Protein AF-A0A6V6Z581-F1 (afdb_monomer)

Mean predicted aligned error: 4.88 Å

Radius of gyration: 18.1 Å; Cα contacts (8 Å, |Δi|>4): 416; chains: 1; bounding box: 48×36×49 Å

Secondary structure (DSSP, 8-state):
--HHHHHHHHHHHHHHHHHHHHHHHHHHTTSTT-SSPPSP--TTT---SSEEEEESS-GGGGTT-TT-EEE-TTT--EEEGGG-EEEEEHHHIIIIIHHHHHHHHHHHHH-SSGGG--HHHHHHHHHHHHHHHHHHHHHHHTSB---STTS---TTTTTSBHHHHTTGGGT-THHHHHHHHHHHHHHH----GGGGGGEEEEE-SS---EEEEETTTEEEEE-TTSSEEEEEESS---S-HHHHHHHHHHHHHHHH--

Structure (mmCIF, N/CA/C/O backbone):
data_AF-A0A6V6Z581-F1
#
_entry.id   AF-A0A6V6Z581-F1
#
loop_
_atom_site.group_PDB
_atom_site.id
_atom_site.type_symbol
_atom_site.label_atom_id
_atom_site.label_alt_id
_atom_site.label_comp_id
_atom_site.label_asym_id
_atom_site.label_entity_id
_atom_site.label_seq_id
_atom_site.pdbx_PDB_ins_code
_atom_site.Cartn_x
_atom_site.Cartn_y
_atom_site.Cartn_z
_atom_site.occupancy
_atom_site.B_iso_or_equiv
_atom_site.auth_seq_id
_atom_site.auth_comp_id
_atom_site.auth_asym_id
_atom_site.auth_atom_id
_atom_site.pdbx_PDB_model_num
ATOM 1 N N . MET A 1 1 ? 4.821 14.402 22.212 1.00 52.34 1 MET A N 1
ATOM 2 C CA . MET A 1 1 ? 4.525 13.797 20.891 1.00 52.34 1 MET A CA 1
ATOM 3 C C . MET A 1 1 ? 4.642 12.296 21.074 1.00 52.34 1 MET A C 1
ATOM 5 O O . MET A 1 1 ? 5.690 11.878 21.548 1.00 52.34 1 MET A O 1
ATOM 9 N N . ASN A 1 2 ? 3.579 11.529 20.813 1.00 75.94 2 ASN A N 1
ATOM 10 C CA . ASN A 1 2 ? 3.582 10.074 21.008 1.00 75.94 2 ASN A CA 1
ATOM 11 C C . ASN A 1 2 ? 4.713 9.431 20.168 1.00 75.94 2 ASN A C 1
ATOM 13 O O . ASN A 1 2 ? 5.018 9.918 19.075 1.00 75.94 2 ASN A O 1
ATOM 17 N N . GLU A 1 3 ? 5.371 8.387 20.678 1.00 84.06 3 GLU A N 1
ATOM 18 C CA . GLU A 1 3 ? 6.551 7.772 20.050 1.00 84.06 3 GLU A CA 1
ATOM 19 C C . GLU A 1 3 ? 6.239 7.295 18.624 1.00 84.06 3 GLU A C 1
ATOM 21 O O . GLU A 1 3 ? 6.998 7.572 17.690 1.00 84.06 3 GLU A O 1
ATOM 26 N N . ILE A 1 4 ? 5.069 6.681 18.428 1.00 93.06 4 ILE A N 1
ATOM 27 C CA . ILE A 1 4 ? 4.572 6.232 17.121 1.00 93.06 4 ILE A CA 1
ATOM 28 C C . ILE A 1 4 ? 4.427 7.380 16.112 1.00 93.06 4 ILE A C 1
ATOM 30 O O . ILE A 1 4 ? 4.741 7.257 14.925 1.00 93.06 4 ILE A O 1
ATOM 34 N N . ASP A 1 5 ? 4.028 8.548 16.598 1.00 92.94 5 ASP A N 1
ATOM 35 C CA . ASP A 1 5 ? 3.735 9.725 15.792 1.00 92.94 5 ASP A CA 1
ATOM 36 C C . ASP A 1 5 ? 5.018 10.297 15.158 1.00 92.94 5 ASP A C 1
ATOM 38 O O . ASP A 1 5 ? 5.022 10.814 14.030 1.00 92.94 5 ASP A O 1
ATOM 42 N N . SER A 1 6 ? 6.150 10.114 15.853 1.00 95.50 6 SER A N 1
ATOM 43 C CA . SER A 1 6 ? 7.488 10.391 15.326 1.00 95.50 6 SER A CA 1
ATOM 44 C C . SER A 1 6 ? 7.852 9.464 14.157 1.00 95.50 6 SER A C 1
ATOM 46 O O . SER A 1 6 ? 8.404 9.928 13.156 1.00 95.50 6 SER A O 1
ATOM 48 N N . LYS A 1 7 ? 7.473 8.179 14.216 1.00 97.38 7 LYS A N 1
ATOM 49 C CA . LYS A 1 7 ? 7.748 7.188 13.161 1.00 97.38 7 LYS A CA 1
ATOM 50 C C . LYS A 1 7 ? 6.971 7.520 11.893 1.00 97.38 7 LYS A C 1
ATOM 52 O O . LYS A 1 7 ? 7.559 7.619 10.814 1.00 97.38 7 LYS A O 1
ATOM 57 N N . PHE A 1 8 ? 5.681 7.836 12.026 1.00 97.06 8 PHE A N 1
ATOM 58 C CA . PHE A 1 8 ? 4.889 8.341 10.903 1.00 97.06 8 PHE A CA 1
ATOM 59 C C . PHE A 1 8 ? 5.445 9.661 10.357 1.00 97.06 8 PHE A C 1
ATOM 61 O O . PHE A 1 8 ? 5.492 9.853 9.142 1.00 97.06 8 PHE A O 1
ATOM 68 N N . LYS A 1 9 ? 5.919 10.576 11.218 1.00 97.44 9 LYS A N 1
ATOM 69 C CA . LYS A 1 9 ? 6.570 11.821 10.772 1.00 97.44 9 LYS A CA 1
ATOM 70 C C . LYS A 1 9 ? 7.785 11.543 9.885 1.00 97.44 9 LYS A C 1
ATOM 72 O O . LYS A 1 9 ? 7.911 12.215 8.863 1.00 97.44 9 LYS A O 1
ATOM 77 N N . HIS A 1 10 ? 8.628 10.567 10.220 1.00 97.00 10 HIS A N 1
ATOM 78 C CA . HIS A 1 10 ? 9.772 10.207 9.378 1.00 97.00 10 HIS A CA 1
ATOM 79 C C . HIS A 1 10 ? 9.347 9.743 7.981 1.00 97.00 10 HIS A C 1
ATOM 81 O O . HIS A 1 10 ? 9.871 10.263 6.995 1.00 97.00 10 HIS A O 1
ATOM 87 N N . LEU A 1 11 ? 8.357 8.847 7.875 1.00 97.38 11 LEU A N 1
ATOM 88 C CA . LEU A 1 11 ? 7.831 8.415 6.571 1.00 97.38 11 LEU A CA 1
ATOM 89 C C . LEU A 1 11 ? 7.288 9.597 5.762 1.00 97.38 11 LEU A C 1
ATOM 91 O O . LEU A 1 11 ? 7.605 9.737 4.581 1.00 97.38 11 LEU A O 1
ATOM 95 N N . ARG A 1 12 ? 6.526 10.489 6.410 1.00 97.75 12 ARG A N 1
ATOM 96 C CA . ARG A 1 12 ? 5.996 11.706 5.776 1.00 97.75 12 ARG A CA 1
ATOM 97 C C . ARG A 1 12 ? 7.105 12.578 5.203 1.00 97.75 12 ARG A C 1
ATOM 99 O O . ARG A 1 12 ? 6.995 13.020 4.065 1.00 97.75 12 ARG A O 1
ATOM 106 N N . VAL A 1 13 ? 8.141 12.857 5.992 1.00 98.06 13 VAL A N 1
ATOM 107 C CA . VAL A 1 13 ? 9.256 13.716 5.570 1.00 98.06 13 VAL A CA 1
ATOM 108 C C . VAL A 1 13 ? 10.003 13.082 4.401 1.00 98.06 13 VAL A C 1
ATOM 110 O O . VAL A 1 13 ? 10.211 13.751 3.390 1.00 98.06 13 VAL A O 1
ATOM 113 N N . ASN A 1 14 ? 10.337 11.795 4.494 1.00 98.12 14 ASN A N 1
ATOM 114 C CA . ASN A 1 14 ? 11.096 11.122 3.445 1.00 98.12 14 ASN A CA 1
ATOM 115 C C . ASN A 1 14 ? 10.314 11.042 2.127 1.00 98.12 14 ASN A C 1
ATOM 117 O O . ASN A 1 14 ? 10.858 11.384 1.083 1.00 98.12 14 ASN A O 1
ATOM 121 N N . LEU A 1 15 ? 9.031 10.668 2.163 1.00 98.00 15 LEU A N 1
ATOM 122 C CA . LEU A 1 15 ? 8.210 10.567 0.950 1.00 98.00 15 LEU A CA 1
ATOM 123 C C . LEU A 1 15 ? 7.852 11.930 0.344 1.00 98.00 15 LEU A C 1
ATOM 125 O O . LEU A 1 15 ? 7.632 12.016 -0.861 1.00 98.00 15 LEU A O 1
ATOM 129 N N . ARG A 1 16 ? 7.816 13.009 1.136 1.00 97.62 16 ARG A N 1
ATOM 130 C CA . ARG A 1 16 ? 7.724 14.372 0.582 1.00 97.62 16 ARG A CA 1
ATOM 131 C C . ARG A 1 16 ? 9.010 14.777 -0.125 1.00 97.62 16 ARG A C 1
ATOM 133 O O . ARG A 1 16 ? 8.934 15.419 -1.162 1.00 97.62 16 ARG A O 1
ATOM 140 N N . ARG A 1 17 ? 10.161 14.420 0.451 1.00 97.94 17 ARG A N 1
ATOM 141 C CA . ARG A 1 17 ? 11.475 14.815 -0.060 1.00 97.94 17 ARG A CA 1
ATOM 142 C C . ARG A 1 17 ? 11.896 14.029 -1.299 1.00 97.94 17 ARG A C 1
ATOM 144 O O . ARG A 1 17 ? 12.446 14.630 -2.201 1.00 97.94 17 ARG A O 1
ATOM 151 N N . PHE A 1 18 ? 11.661 12.720 -1.309 1.00 98.31 18 PHE A N 1
ATOM 152 C CA . PHE A 1 18 ? 12.212 11.797 -2.310 1.00 98.31 18 PHE A CA 1
ATOM 153 C C . PHE A 1 18 ? 11.140 11.029 -3.089 1.00 98.31 18 PHE A C 1
ATOM 155 O O . PHE A 1 18 ? 11.436 10.075 -3.805 1.00 98.31 18 PHE A O 1
ATOM 162 N N . GLY A 1 19 ? 9.860 11.340 -2.874 1.00 97.38 19 GLY A N 1
ATOM 163 C CA . GLY A 1 19 ? 8.779 10.508 -3.391 1.00 97.38 19 GLY A CA 1
ATOM 164 C C . GLY A 1 19 ? 8.724 10.460 -4.916 1.00 97.38 19 GLY A C 1
ATOM 165 O O . GLY A 1 19 ? 8.291 9.443 -5.450 1.00 97.38 19 GLY A O 1
ATOM 166 N N . VAL A 1 20 ? 9.111 11.542 -5.605 1.00 97.38 20 VAL A N 1
ATOM 167 C CA . VAL A 1 20 ? 9.091 11.598 -7.077 1.00 97.38 20 VAL A CA 1
ATOM 168 C C . VAL A 1 20 ? 10.139 10.643 -7.628 1.00 97.38 20 VAL A C 1
ATOM 170 O O . VAL A 1 20 ? 9.793 9.736 -8.374 1.00 97.38 20 VAL A O 1
ATOM 173 N N . GLU A 1 21 ? 11.374 10.766 -7.154 1.00 97.69 21 GLU A N 1
ATOM 174 C CA . GLU A 1 21 ? 12.512 9.949 -7.565 1.00 97.69 21 GLU A CA 1
ATOM 175 C C . GLU A 1 21 ? 12.283 8.469 -7.241 1.00 97.69 21 GLU A C 1
ATOM 177 O O . GLU A 1 21 ? 12.550 7.595 -8.064 1.00 97.69 21 GLU A O 1
ATOM 182 N N . ILE A 1 22 ? 11.721 8.173 -6.062 1.00 97.94 22 ILE A N 1
ATOM 183 C CA . ILE A 1 22 ? 11.332 6.805 -5.698 1.00 97.94 22 ILE A CA 1
ATOM 184 C C . ILE A 1 22 ? 10.263 6.272 -6.659 1.00 97.94 22 ILE A C 1
ATOM 186 O O . ILE A 1 22 ? 10.332 5.114 -7.061 1.00 97.94 22 ILE A O 1
ATOM 190 N N . ALA A 1 23 ? 9.254 7.075 -7.002 1.00 96.81 23 ALA A N 1
ATOM 191 C CA . ALA A 1 23 ? 8.179 6.626 -7.879 1.00 96.81 23 ALA A CA 1
ATOM 192 C C . ALA A 1 23 ? 8.668 6.384 -9.310 1.00 96.81 23 ALA A C 1
ATOM 194 O O . ALA A 1 23 ? 8.255 5.404 -9.925 1.00 96.81 23 ALA A O 1
ATOM 195 N N . GLU A 1 24 ? 9.546 7.246 -9.824 1.00 95.12 24 GLU A N 1
ATOM 196 C CA . GLU A 1 24 ? 10.175 7.081 -11.136 1.00 95.12 24 GLU A CA 1
ATOM 197 C C . GLU A 1 24 ? 11.017 5.813 -11.185 1.00 95.12 24 GLU A C 1
ATOM 199 O O . GLU A 1 24 ? 10.844 5.006 -12.097 1.00 95.12 24 GLU A O 1
ATOM 204 N N . ASP A 1 25 ? 11.860 5.586 -10.176 1.00 95.19 25 ASP A N 1
ATOM 205 C CA . ASP A 1 25 ? 12.632 4.352 -10.081 1.00 95.19 25 ASP A CA 1
ATOM 206 C C . ASP A 1 25 ? 11.711 3.128 -10.049 1.00 95.19 25 ASP A C 1
ATOM 208 O O . ASP A 1 25 ? 11.825 2.249 -10.896 1.00 95.19 25 ASP A O 1
ATOM 212 N N . VAL A 1 26 ? 10.742 3.090 -9.132 1.00 94.94 26 VAL A N 1
ATOM 213 C CA . VAL A 1 26 ? 9.833 1.946 -8.975 1.00 94.94 26 VAL A CA 1
ATOM 214 C C . VAL A 1 26 ? 9.047 1.653 -10.254 1.00 94.94 26 VAL A C 1
ATOM 216 O O . VAL A 1 26 ? 8.856 0.484 -10.582 1.00 94.94 26 VAL A O 1
ATOM 219 N N . PHE A 1 27 ? 8.584 2.683 -10.962 1.00 92.62 27 PHE A N 1
ATOM 220 C CA . PHE A 1 27 ? 7.776 2.533 -12.172 1.00 92.62 27 PHE A CA 1
ATOM 221 C C . PHE A 1 27 ? 8.607 2.116 -13.390 1.00 92.62 27 PHE A C 1
ATOM 223 O O . PHE A 1 27 ? 8.201 1.233 -14.144 1.00 92.62 27 PHE A O 1
ATOM 230 N N . TYR A 1 28 ? 9.786 2.716 -13.584 1.00 90.75 28 TYR A N 1
ATOM 231 C CA . TYR A 1 28 ? 10.602 2.457 -14.770 1.00 90.75 28 TYR A CA 1
ATOM 232 C C . TYR A 1 28 ? 11.590 1.300 -14.605 1.00 90.75 28 TYR A C 1
ATOM 234 O O . TYR A 1 28 ? 12.042 0.763 -15.612 1.00 90.75 28 TYR A O 1
ATOM 242 N N . ARG A 1 29 ? 11.917 0.856 -13.386 1.00 89.38 29 ARG A N 1
ATOM 243 C CA . ARG A 1 29 ? 12.982 -0.138 -13.127 1.00 89.38 29 ARG A CA 1
ATOM 244 C C . ARG A 1 29 ? 12.879 -1.425 -13.944 1.00 89.38 29 ARG A C 1
ATOM 246 O O . ARG A 1 29 ? 13.912 -1.943 -14.355 1.00 89.38 29 ARG A O 1
ATOM 253 N N . PHE A 1 30 ? 11.667 -1.924 -14.178 1.00 85.00 30 PHE A N 1
ATOM 254 C CA . PHE A 1 30 ? 11.417 -3.112 -15.009 1.00 85.00 30 PHE A CA 1
ATOM 255 C C . PHE A 1 30 ? 10.589 -2.791 -16.257 1.00 85.00 30 PHE A C 1
ATOM 257 O O . PHE A 1 30 ? 9.970 -3.672 -16.843 1.00 85.00 30 PHE A O 1
ATOM 264 N N . HIS A 1 31 ? 10.540 -1.520 -16.655 1.00 83.50 31 HIS A N 1
ATOM 265 C CA . HIS A 1 31 ? 9.939 -1.124 -17.920 1.00 83.50 31 HIS A CA 1
ATOM 266 C C . HIS A 1 31 ? 10.840 -1.574 -19.085 1.00 83.50 31 HIS A C 1
ATOM 268 O O . HIS A 1 31 ? 12.059 -1.462 -18.954 1.00 83.50 31 HIS A O 1
ATOM 274 N N . PRO A 1 32 ? 10.295 -1.990 -20.247 1.00 80.25 32 PRO A N 1
ATOM 275 C CA . PRO A 1 32 ? 11.103 -2.434 -21.392 1.00 80.25 32 PRO A CA 1
ATOM 276 C C . PRO A 1 32 ? 12.141 -1.421 -21.897 1.00 80.25 32 PRO A C 1
ATOM 278 O O . PRO A 1 32 ? 13.146 -1.804 -22.480 1.00 80.25 32 PRO A O 1
ATOM 281 N N . ILE A 1 33 ? 11.914 -0.124 -21.660 1.00 81.62 33 ILE A N 1
ATOM 282 C CA . ILE A 1 33 ? 12.873 0.944 -22.004 1.00 81.62 33 ILE A CA 1
ATOM 283 C C . ILE A 1 33 ? 14.140 0.917 -21.133 1.00 81.62 33 ILE A C 1
ATOM 285 O O . ILE A 1 33 ? 15.161 1.504 -21.488 1.00 81.62 33 ILE A O 1
ATOM 289 N N . THR A 1 34 ? 14.085 0.262 -19.974 1.00 83.38 34 THR A N 1
ATOM 290 C CA . THR A 1 34 ? 15.187 0.214 -19.018 1.00 83.38 34 THR A CA 1
ATOM 291 C C . THR A 1 34 ? 16.134 -0.913 -19.391 1.00 83.38 34 THR A C 1
ATOM 293 O O . THR A 1 34 ? 15.926 -2.070 -19.043 1.00 83.38 34 THR A O 1
ATOM 296 N N . ILE A 1 35 ? 17.215 -0.547 -20.081 1.00 78.44 35 ILE A N 1
ATOM 297 C CA . ILE A 1 35 ? 18.244 -1.480 -20.567 1.00 78.44 35 ILE A CA 1
ATOM 298 C C . ILE A 1 35 ? 18.990 -2.149 -19.400 1.00 78.44 35 ILE A C 1
ATOM 300 O O . ILE A 1 35 ? 19.320 -3.331 -19.455 1.00 78.44 35 ILE A O 1
ATOM 304 N N . LYS A 1 36 ? 19.260 -1.397 -18.325 1.00 82.19 36 LYS A N 1
ATOM 305 C CA . LYS A 1 36 ? 19.902 -1.905 -17.108 1.00 82.19 36 LYS A CA 1
ATOM 306 C C . LYS A 1 36 ? 19.323 -1.214 -15.880 1.00 82.19 36 LYS A C 1
ATOM 308 O O . LYS A 1 36 ? 19.367 0.011 -15.773 1.00 82.19 36 LYS A O 1
ATOM 313 N N . ALA A 1 37 ? 18.809 -2.003 -14.942 1.00 80.25 37 ALA A N 1
ATOM 314 C CA . ALA A 1 37 ? 18.341 -1.479 -13.667 1.00 80.25 37 ALA A CA 1
ATOM 315 C C . ALA A 1 37 ? 19.515 -0.896 -12.859 1.00 80.25 37 ALA A C 1
ATOM 317 O O . ALA A 1 37 ? 20.593 -1.492 -12.791 1.00 80.25 37 ALA A O 1
ATOM 318 N N . LYS A 1 38 ? 19.291 0.270 -12.243 1.00 87.25 38 LYS A N 1
ATOM 319 C CA . LYS A 1 38 ? 20.217 0.878 -11.273 1.00 87.25 38 LYS A CA 1
ATOM 320 C C . LYS A 1 38 ? 20.288 0.035 -9.995 1.00 87.25 38 LYS A C 1
ATOM 322 O O . LYS A 1 38 ? 19.483 -0.880 -9.805 1.00 87.25 38 LYS A O 1
ATOM 327 N N . ASP A 1 39 ? 21.195 0.392 -9.092 1.00 91.44 39 ASP A N 1
ATOM 328 C CA . ASP A 1 39 ? 21.248 -0.201 -7.754 1.00 91.44 39 ASP A CA 1
ATOM 329 C C . ASP A 1 39 ? 19.892 -0.124 -7.044 1.00 91.44 39 ASP A C 1
ATOM 331 O O . ASP A 1 39 ? 19.071 0.764 -7.294 1.00 91.44 39 ASP A O 1
ATOM 335 N N 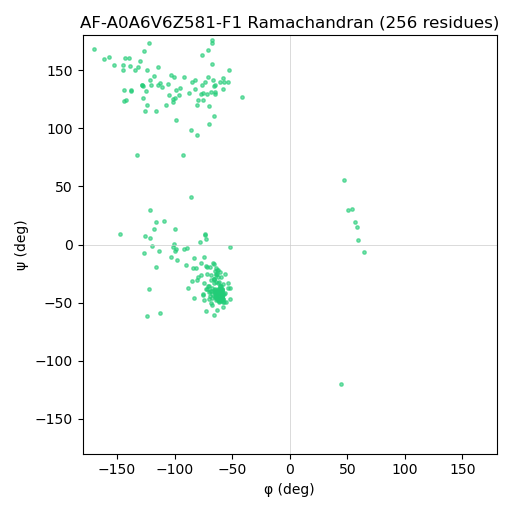. GLU A 1 40 ? 19.637 -1.103 -6.181 1.00 94.44 40 GLU A N 1
ATOM 336 C CA . GLU A 1 40 ? 18.389 -1.195 -5.434 1.00 94.44 40 GLU A CA 1
ATOM 337 C C . GLU A 1 40 ? 18.256 -0.028 -4.445 1.00 94.44 40 GLU A C 1
ATOM 339 O O . GLU A 1 40 ? 19.203 0.305 -3.729 1.00 94.44 40 GLU A O 1
ATOM 344 N N . ILE A 1 41 ? 17.065 0.568 -4.372 1.00 97.38 41 ILE A N 1
ATOM 345 C CA . ILE A 1 41 ? 16.781 1.688 -3.468 1.00 97.38 41 ILE A CA 1
ATOM 346 C C . ILE A 1 41 ? 15.761 1.301 -2.398 1.00 97.38 41 ILE A C 1
ATOM 348 O O . ILE A 1 41 ? 14.873 0.472 -2.597 1.00 97.38 41 ILE A O 1
ATOM 352 N N . CYS A 1 42 ? 15.842 1.967 -1.253 1.00 98.44 42 CYS A N 1
ATOM 353 C CA . CYS A 1 42 ? 14.789 1.956 -0.255 1.00 98.44 42 CYS A CA 1
ATOM 354 C C . CYS A 1 42 ? 13.580 2.736 -0.772 1.00 98.44 42 CYS A C 1
ATOM 356 O O . CYS A 1 42 ? 13.647 3.958 -0.940 1.00 98.44 42 CYS A O 1
ATOM 358 N N . VAL A 1 43 ? 12.435 2.067 -0.893 1.00 98.38 43 VAL A N 1
ATOM 359 C CA . VAL A 1 43 ? 11.196 2.688 -1.396 1.00 98.38 43 VAL A CA 1
ATOM 360 C C . VAL A 1 43 ? 10.543 3.660 -0.409 1.00 98.38 43 VAL A C 1
ATOM 362 O O . VAL A 1 43 ? 9.465 4.177 -0.673 1.00 98.38 43 VAL A O 1
ATOM 365 N N . PHE A 1 44 ? 11.172 3.940 0.731 1.00 98.44 44 PHE A N 1
ATOM 366 C CA . PHE A 1 44 ? 10.686 4.926 1.698 1.00 98.44 44 PHE A CA 1
ATOM 367 C C . PHE A 1 44 ? 11.620 6.116 1.885 1.00 98.44 44 PHE A C 1
ATOM 369 O O . PHE A 1 44 ? 11.163 7.133 2.397 1.00 98.44 44 PHE A O 1
ATOM 376 N N . CYS A 1 45 ? 12.902 6.017 1.515 1.00 98.19 45 CYS A N 1
ATOM 377 C CA . CYS A 1 45 ? 13.868 7.096 1.750 1.00 98.19 45 CYS A CA 1
ATOM 378 C C . CYS A 1 45 ? 14.972 7.245 0.697 1.00 98.19 45 CYS A C 1
ATOM 380 O O . CYS A 1 45 ? 15.915 7.989 0.949 1.00 98.19 45 CYS A O 1
ATOM 382 N N . LEU A 1 46 ? 14.889 6.537 -0.437 1.00 97.88 46 LEU A N 1
ATOM 383 C CA . LEU A 1 46 ? 15.841 6.591 -1.558 1.00 97.88 46 LEU A CA 1
ATOM 384 C C . LEU A 1 46 ? 17.272 6.104 -1.245 1.00 97.88 46 LEU A C 1
ATOM 386 O O . LEU A 1 46 ? 18.084 5.958 -2.148 1.00 97.88 46 LEU A O 1
ATOM 390 N N . SER A 1 47 ? 17.590 5.793 0.015 1.00 97.81 47 SER A N 1
ATOM 391 C CA . SER A 1 47 ? 18.871 5.192 0.408 1.00 97.81 47 SER A CA 1
ATOM 392 C C . SER A 1 47 ? 19.165 3.924 -0.397 1.00 97.81 47 SER A C 1
ATOM 394 O O . SER A 1 47 ? 18.267 3.109 -0.581 1.00 97.81 47 SER A O 1
ATOM 396 N N . THR A 1 48 ? 20.420 3.739 -0.802 1.00 97.00 48 THR A N 1
ATOM 397 C CA . THR A 1 48 ? 20.960 2.521 -1.438 1.00 97.00 48 THR A CA 1
ATOM 398 C C . THR A 1 48 ? 21.736 1.640 -0.452 1.00 97.00 48 THR A C 1
ATOM 400 O O . THR A 1 48 ? 22.274 0.595 -0.811 1.00 97.00 48 THR A O 1
ATOM 403 N N . THR A 1 49 ? 21.828 2.042 0.819 1.00 96.50 49 THR A N 1
ATOM 404 C CA . THR A 1 49 ? 22.685 1.386 1.810 1.00 96.50 49 THR A CA 1
ATOM 405 C C . THR A 1 49 ? 21.914 0.356 2.630 1.00 96.50 49 THR A C 1
ATOM 407 O O . THR A 1 49 ? 20.815 0.619 3.123 1.00 96.50 49 THR A O 1
ATOM 410 N N . LYS A 1 50 ? 22.512 -0.834 2.811 1.00 95.62 50 LYS A N 1
ATOM 411 C CA . LYS A 1 50 ? 21.952 -1.952 3.600 1.00 95.62 50 LYS A CA 1
ATOM 412 C C . LYS A 1 50 ? 20.478 -2.219 3.261 1.00 95.62 50 LYS A C 1
ATOM 414 O O . LYS A 1 50 ? 19.608 -2.175 4.137 1.00 95.62 50 LYS A O 1
ATOM 419 N N . ILE A 1 51 ? 20.198 -2.445 1.977 1.00 97.75 51 ILE A N 1
ATOM 420 C CA . ILE A 1 51 ? 18.854 -2.783 1.512 1.00 97.75 51 ILE A CA 1
ATOM 421 C C . ILE A 1 51 ? 18.465 -4.172 2.013 1.00 97.75 51 ILE A C 1
ATOM 423 O O . ILE A 1 51 ? 19.207 -5.142 1.895 1.00 97.75 51 ILE A O 1
ATOM 427 N N . THR A 1 52 ? 17.274 -4.241 2.586 1.00 97.06 52 THR A N 1
ATOM 428 C CA . THR A 1 52 ? 16.630 -5.433 3.129 1.00 97.06 52 THR A CA 1
ATOM 429 C C . THR A 1 52 ? 15.287 -5.651 2.432 1.00 97.06 52 THR A C 1
ATOM 431 O O . THR A 1 52 ? 14.835 -4.817 1.642 1.00 97.06 52 THR A O 1
ATOM 434 N N . LYS A 1 53 ? 14.640 -6.781 2.723 1.00 96.06 53 LYS A N 1
ATOM 435 C CA . LYS A 1 53 ? 13.302 -7.111 2.226 1.00 96.06 53 LYS A CA 1
ATOM 436 C C . LYS A 1 53 ? 12.286 -6.861 3.329 1.00 96.06 53 LYS A C 1
ATOM 438 O O . LYS A 1 53 ? 12.391 -7.453 4.400 1.00 96.06 53 LYS A O 1
ATOM 443 N N . GLU A 1 54 ? 11.313 -6.013 3.041 1.00 97.12 54 GLU A N 1
ATOM 444 C CA . GLU A 1 54 ? 10.185 -5.743 3.925 1.00 97.12 54 GLU A CA 1
ATOM 445 C C . GLU A 1 54 ? 8.929 -6.413 3.385 1.00 97.12 54 GLU A C 1
ATOM 447 O O . GLU A 1 54 ? 8.681 -6.351 2.183 1.00 97.12 54 GLU A O 1
ATOM 452 N N . HIS A 1 55 ? 8.121 -7.027 4.246 1.00 95.88 55 HIS A N 1
ATOM 453 C CA . HIS A 1 55 ? 6.888 -7.667 3.788 1.00 95.88 55 HIS A CA 1
ATOM 454 C C . HIS A 1 55 ? 5.831 -6.618 3.436 1.00 95.88 55 HIS A C 1
ATOM 456 O O . HIS A 1 55 ? 5.666 -5.605 4.124 1.00 95.88 55 HIS A O 1
ATOM 462 N N . VAL A 1 56 ? 5.103 -6.876 2.349 1.00 95.06 56 VAL A N 1
ATOM 463 C CA . VAL A 1 56 ? 3.962 -6.058 1.933 1.00 95.06 56 VAL A CA 1
ATOM 464 C C . VAL A 1 56 ? 2.876 -6.128 2.998 1.00 95.06 56 VAL A C 1
ATOM 466 O O . VAL A 1 56 ? 2.502 -5.097 3.552 1.00 95.06 56 VAL A O 1
ATOM 469 N N . LEU A 1 57 ? 2.440 -7.348 3.321 1.00 94.06 57 LEU A N 1
ATOM 470 C CA . LEU A 1 57 ? 1.565 -7.629 4.450 1.00 94.06 57 LEU A CA 1
ATOM 471 C C . LEU A 1 57 ? 2.404 -8.195 5.610 1.00 94.06 57 LEU A C 1
ATOM 473 O O . LEU A 1 57 ? 3.113 -9.187 5.405 1.00 94.06 57 LEU A O 1
ATOM 477 N N . PRO A 1 58 ? 2.348 -7.609 6.818 1.00 92.69 58 PRO A N 1
ATOM 478 C CA . PRO A 1 58 ? 3.118 -8.099 7.954 1.00 92.69 58 PRO A CA 1
ATOM 479 C C . PRO A 1 58 ? 2.740 -9.536 8.317 1.00 92.69 58 PRO A C 1
ATOM 481 O O . PRO A 1 58 ? 1.564 -9.897 8.342 1.00 92.69 58 PRO A O 1
ATOM 484 N N . LYS A 1 59 ? 3.734 -10.360 8.668 1.00 91.31 59 LYS A N 1
ATOM 485 C CA . LYS A 1 59 ? 3.516 -11.794 8.939 1.00 91.31 59 LYS A CA 1
ATOM 486 C C . LYS A 1 59 ? 2.544 -12.077 10.080 1.00 91.31 59 LYS A C 1
ATOM 488 O O . LYS A 1 59 ? 1.927 -13.135 10.097 1.00 91.31 59 LYS A O 1
ATOM 493 N N . TRP A 1 60 ? 2.439 -11.170 11.049 1.00 91.25 60 TRP A N 1
ATOM 494 C CA . TRP A 1 60 ? 1.545 -11.348 12.191 1.00 91.25 60 TRP A CA 1
ATOM 495 C C . TRP A 1 60 ? 0.065 -11.289 11.791 1.00 91.25 60 TRP A C 1
ATOM 497 O O . TRP A 1 60 ? -0.740 -11.936 12.448 1.00 91.25 60 TRP A O 1
ATOM 507 N N . VAL A 1 61 ? -0.282 -10.598 10.695 1.00 90.25 61 VAL A N 1
ATOM 508 C CA . VAL A 1 61 ? -1.675 -10.449 10.233 1.00 90.25 61 VAL A CA 1
ATOM 509 C C . VAL A 1 61 ? -2.294 -11.804 9.867 1.00 90.25 61 VAL A C 1
ATOM 511 O O . VAL A 1 61 ? -3.495 -11.988 10.001 1.00 90.25 61 VAL A O 1
ATOM 514 N N . PHE A 1 62 ? -1.474 -12.769 9.451 1.00 88.25 62 PHE A N 1
ATOM 515 C CA . PHE A 1 62 ? -1.893 -14.118 9.066 1.00 88.25 62 PHE A CA 1
ATOM 516 C C . PHE A 1 62 ? -1.206 -15.203 9.917 1.00 88.25 62 PHE A C 1
ATOM 518 O O . PHE A 1 62 ? -0.915 -16.295 9.431 1.00 88.25 62 PHE A O 1
ATOM 525 N N . GLU A 1 63 ? -0.873 -14.884 11.175 1.00 87.06 63 GLU A N 1
ATOM 526 C CA . GLU A 1 63 ? -0.283 -15.823 12.153 1.00 87.06 63 GLU A CA 1
ATOM 527 C C . GLU A 1 63 ? 0.982 -16.543 11.666 1.00 87.06 63 GLU A C 1
ATOM 529 O O . GLU A 1 63 ? 1.292 -17.666 12.054 1.00 87.06 63 GLU A O 1
ATOM 534 N N . LYS A 1 64 ? 1.760 -15.877 10.806 1.00 85.00 64 LYS A N 1
ATOM 535 C CA . LYS A 1 64 ? 2.967 -16.424 10.171 1.00 85.00 64 LYS A CA 1
ATOM 536 C C . LYS A 1 64 ? 2.707 -17.692 9.342 1.00 85.00 64 LYS A C 1
ATOM 538 O O . LYS A 1 64 ? 3.674 -18.351 8.959 1.00 85.00 64 LYS A O 1
ATOM 543 N N . ASN A 1 65 ? 1.454 -18.005 9.006 1.00 84.69 65 ASN A N 1
ATOM 544 C CA . ASN A 1 65 ? 1.114 -19.135 8.151 1.00 84.69 65 ASN A CA 1
ATOM 545 C C . ASN A 1 65 ? 1.661 -18.903 6.733 1.00 84.69 65 ASN A C 1
ATOM 547 O O . ASN A 1 65 ? 1.206 -18.041 5.982 1.00 84.69 65 ASN A O 1
ATOM 551 N N . THR A 1 66 ? 2.673 -19.678 6.352 1.00 83.81 66 THR A N 1
ATOM 552 C CA . THR A 1 66 ? 3.379 -19.508 5.077 1.00 83.81 66 THR A CA 1
ATOM 553 C C . THR A 1 66 ? 2.594 -19.986 3.864 1.00 83.81 66 THR A C 1
ATOM 555 O O . THR A 1 66 ? 3.022 -19.707 2.747 1.00 83.81 66 THR A O 1
ATOM 558 N N . ASN A 1 67 ? 1.478 -20.688 4.066 1.00 84.38 67 ASN A N 1
ATOM 559 C CA . ASN A 1 67 ? 0.668 -21.268 2.994 1.00 84.38 67 ASN A CA 1
ATOM 560 C C . ASN A 1 67 ? -0.445 -20.328 2.526 1.00 84.38 67 ASN A C 1
ATOM 562 O O . ASN A 1 67 ? -1.155 -20.636 1.572 1.00 84.38 67 ASN A O 1
ATOM 566 N N . ILE A 1 68 ? -0.597 -19.176 3.177 1.00 86.38 68 ILE A N 1
ATOM 567 C CA . ILE A 1 68 ? -1.603 -18.194 2.803 1.00 86.38 68 ILE A CA 1
ATOM 568 C C . ILE A 1 68 ? -1.198 -17.525 1.489 1.00 86.38 68 ILE A C 1
ATOM 570 O O . ILE A 1 68 ? -0.078 -17.020 1.318 1.00 86.38 68 ILE A O 1
ATOM 574 N N . THR A 1 69 ? -2.144 -17.511 0.558 1.00 88.88 69 THR A N 1
ATOM 575 C CA . THR A 1 69 ? -1.966 -16.968 -0.784 1.00 88.88 69 THR A CA 1
ATOM 576 C C . THR A 1 69 ? -3.035 -15.937 -1.116 1.00 88.88 69 THR A C 1
ATOM 578 O O . THR A 1 69 ? -4.031 -15.800 -0.409 1.00 88.88 69 THR A O 1
ATOM 581 N N . PHE A 1 70 ? -2.802 -15.189 -2.188 1.00 86.12 70 PHE A N 1
ATOM 582 C CA . PHE A 1 70 ? -3.769 -14.291 -2.800 1.00 86.12 70 PHE A CA 1
ATOM 583 C C . PHE A 1 70 ? -3.698 -14.386 -4.312 1.00 86.12 70 PHE A C 1
ATOM 585 O O . PHE A 1 70 ? -2.658 -14.721 -4.881 1.00 86.12 70 PHE A O 1
ATOM 592 N N . ILE A 1 71 ? -4.811 -14.070 -4.962 1.00 85.31 71 ILE A N 1
ATOM 593 C CA . ILE A 1 71 ? -4.921 -14.084 -6.414 1.00 85.31 71 ILE A CA 1
ATOM 594 C C . IL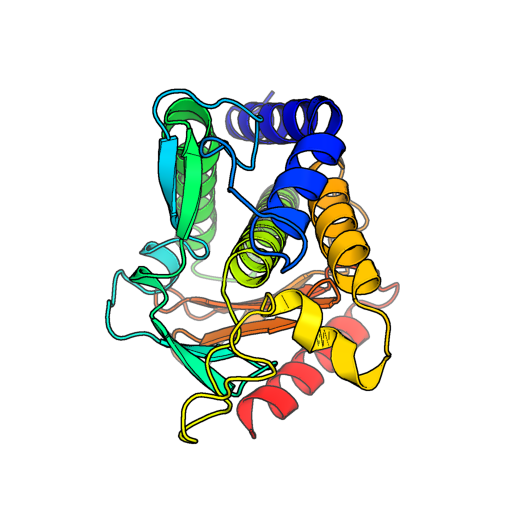E A 1 71 ? -4.780 -12.648 -6.910 1.00 85.31 71 ILE A C 1
ATOM 596 O O . ILE A 1 71 ? -5.497 -11.753 -6.463 1.00 85.31 71 ILE A O 1
ATOM 600 N N . SER A 1 72 ? -3.858 -12.408 -7.843 1.00 84.19 72 SER A N 1
ATOM 601 C CA . SER A 1 72 ? -3.786 -11.106 -8.512 1.00 84.19 72 SER A CA 1
ATOM 602 C C . SER A 1 72 ? -5.048 -10.871 -9.334 1.00 84.19 72 SER A C 1
ATOM 604 O O . SER A 1 72 ? -5.409 -11.689 -10.178 1.00 84.19 72 SER A O 1
ATOM 606 N N . SER A 1 73 ? -5.684 -9.717 -9.164 1.00 81.56 73 SER A N 1
ATOM 607 C CA . SER A 1 73 ? -6.804 -9.319 -10.018 1.00 81.56 73 SER A CA 1
ATOM 608 C C . SER A 1 73 ? -6.382 -9.088 -11.474 1.00 81.56 73 SER A C 1
ATOM 610 O O . SER A 1 73 ? -7.180 -9.345 -12.371 1.00 81.56 73 SER A O 1
ATOM 612 N N . THR A 1 74 ? -5.132 -8.673 -11.709 1.00 85.06 74 THR A N 1
ATOM 613 C CA . THR A 1 74 ? -4.603 -8.337 -13.037 1.00 85.06 74 THR A CA 1
ATOM 614 C C . THR A 1 74 ? -4.335 -9.566 -13.902 1.00 85.06 74 THR A C 1
ATOM 616 O O . THR A 1 74 ? -4.714 -9.586 -15.067 1.00 85.06 74 THR A O 1
ATOM 619 N N . ASN A 1 75 ? -3.670 -10.589 -13.358 1.00 86.12 75 ASN A N 1
ATOM 620 C CA . ASN A 1 75 ? -3.254 -11.758 -14.143 1.00 86.12 75 ASN A CA 1
ATOM 621 C C . ASN A 1 75 ? -3.729 -13.098 -13.577 1.00 86.12 75 ASN A C 1
ATOM 623 O O . ASN A 1 75 ? -3.301 -14.137 -14.064 1.00 86.12 75 ASN A O 1
ATOM 627 N N . LYS A 1 76 ? -4.575 -13.093 -12.539 1.00 88.06 76 LYS A N 1
ATOM 628 C CA . LYS A 1 76 ? -5.161 -14.291 -11.912 1.00 88.06 76 LYS A CA 1
ATOM 629 C C . LYS A 1 76 ? -4.145 -15.317 -11.402 1.00 88.06 76 LYS A C 1
ATOM 631 O O . LYS A 1 76 ? -4.494 -16.468 -11.161 1.00 88.06 76 LYS A O 1
ATOM 636 N N . GLN A 1 77 ? -2.893 -14.910 -11.193 1.00 87.62 77 GLN A N 1
ATOM 637 C CA . GLN A 1 77 ? -1.882 -15.777 -10.600 1.00 87.62 77 GLN A CA 1
ATOM 638 C C . GLN A 1 77 ? -1.987 -15.804 -9.078 1.00 87.62 77 GLN A C 1
ATOM 640 O O . GLN A 1 77 ? -2.183 -14.767 -8.435 1.00 87.62 77 GLN A O 1
ATOM 645 N N . ILE A 1 78 ? -1.760 -16.993 -8.521 1.00 88.25 78 ILE A N 1
ATOM 646 C CA . ILE A 1 78 ? -1.621 -17.219 -7.085 1.00 88.25 78 ILE A CA 1
ATOM 647 C C . ILE A 1 78 ? -0.247 -16.722 -6.629 1.00 88.25 78 ILE A C 1
ATOM 649 O O . ILE A 1 78 ? 0.790 -17.058 -7.205 1.00 88.25 78 ILE A O 1
ATOM 653 N N . GLN A 1 79 ? -0.235 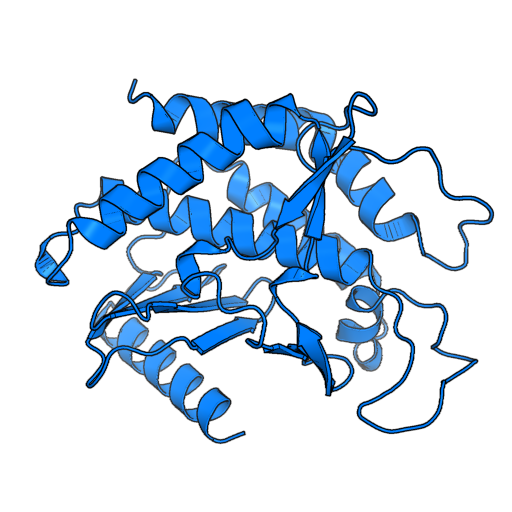-15.930 -5.564 1.00 87.50 79 GLN A N 1
ATOM 654 C CA . GLN A 1 79 ? 0.964 -15.379 -4.951 1.00 87.50 79 GLN A CA 1
ATOM 655 C C . GLN A 1 79 ? 0.962 -15.668 -3.455 1.00 87.50 79 GLN A C 1
ATOM 657 O O . GLN A 1 79 ? -0.055 -15.527 -2.787 1.00 87.50 79 GLN A O 1
ATOM 662 N N . THR A 1 80 ? 2.109 -16.059 -2.907 1.00 89.31 80 THR A N 1
ATOM 663 C CA . THR A 1 80 ? 2.246 -16.299 -1.466 1.00 89.31 80 THR A CA 1
ATOM 664 C C . THR A 1 80 ? 2.608 -15.004 -0.742 1.00 89.31 80 THR A C 1
ATOM 666 O O . THR A 1 80 ? 3.572 -14.333 -1.126 1.00 89.31 80 THR A O 1
ATOM 669 N N . TYR A 1 81 ? 1.894 -14.666 0.338 1.00 87.56 81 TYR A N 1
ATOM 670 C CA . TYR A 1 81 ? 2.141 -13.423 1.088 1.00 87.56 81 TYR A CA 1
ATOM 671 C C . TYR A 1 81 ? 3.553 -13.340 1.671 1.00 87.56 81 TYR A C 1
ATOM 673 O O . TYR A 1 81 ? 4.166 -12.276 1.662 1.00 87.56 81 TYR A O 1
ATOM 681 N N . ASN A 1 82 ? 4.122 -14.462 2.120 1.00 85.31 82 ASN A N 1
ATOM 682 C CA . ASN A 1 82 ? 5.480 -14.499 2.672 1.00 85.31 82 ASN A CA 1
ATOM 683 C C . ASN A 1 82 ? 6.576 -14.088 1.664 1.00 85.31 82 ASN A C 1
ATOM 685 O O . ASN A 1 82 ? 7.666 -13.700 2.077 1.00 85.31 82 ASN A O 1
ATOM 689 N N . LYS A 1 83 ? 6.295 -14.175 0.358 1.00 89.44 83 LYS A N 1
ATOM 690 C CA . LYS A 1 83 ? 7.186 -13.781 -0.741 1.00 89.44 83 LYS A CA 1
ATOM 691 C C . LYS A 1 83 ? 6.832 -12.401 -1.301 1.00 89.44 83 LYS A C 1
ATOM 693 O O . LYS A 1 83 ? 7.549 -11.895 -2.165 1.00 89.44 83 LYS A O 1
ATOM 698 N N . ALA A 1 84 ? 5.741 -11.788 -0.843 1.00 93.00 84 ALA A N 1
ATOM 699 C CA . ALA A 1 84 ? 5.361 -10.440 -1.228 1.00 93.00 84 ALA A CA 1
ATOM 700 C C . ALA A 1 84 ? 6.170 -9.426 -0.412 1.00 93.00 84 ALA A C 1
ATOM 702 O O . ALA A 1 84 ? 5.813 -9.094 0.718 1.00 93.00 84 ALA A O 1
ATOM 703 N N . VAL A 1 85 ? 7.294 -8.972 -0.975 1.00 96.00 85 VAL A N 1
ATOM 704 C CA . VAL A 1 85 ? 8.250 -8.078 -0.306 1.00 96.00 85 VAL A CA 1
ATOM 705 C C . VAL A 1 85 ? 8.644 -6.882 -1.173 1.00 96.00 85 VAL A C 1
ATOM 707 O O . VAL A 1 85 ? 8.654 -6.977 -2.400 1.00 96.00 85 VAL A O 1
ATOM 710 N N . VAL A 1 86 ? 9.023 -5.776 -0.532 1.00 97.25 86 VAL A N 1
ATOM 711 C CA . VAL A 1 86 ? 9.532 -4.544 -1.158 1.00 97.25 86 VAL A CA 1
ATOM 712 C C . VAL A 1 86 ? 10.909 -4.160 -0.591 1.00 97.25 86 VAL A C 1
ATOM 714 O O . VAL A 1 86 ? 11.204 -4.473 0.570 1.00 97.25 86 VAL A O 1
ATOM 717 N N . PRO A 1 87 ? 11.781 -3.497 -1.373 1.00 97.62 87 PRO A N 1
ATOM 718 C CA . PRO A 1 87 ? 13.118 -3.153 -0.907 1.00 97.62 87 PRO A CA 1
ATOM 719 C C . PRO A 1 87 ? 13.095 -1.954 0.038 1.00 97.62 87 PRO A C 1
ATOM 721 O O . PRO A 1 87 ? 12.532 -0.898 -0.252 1.00 97.62 87 PRO A O 1
ATOM 724 N N . THR A 1 88 ? 13.738 -2.122 1.188 1.00 98.25 88 THR A N 1
ATOM 725 C CA . THR A 1 88 ? 13.709 -1.145 2.281 1.00 98.25 88 THR A CA 1
ATOM 726 C C . THR A 1 88 ? 15.071 -1.125 2.964 1.00 98.25 88 THR A C 1
ATOM 728 O O . THR A 1 88 ? 15.604 -2.186 3.274 1.00 98.25 88 THR A O 1
ATOM 731 N N . CYS A 1 89 ? 15.667 0.038 3.231 1.00 98.44 89 CYS A N 1
ATOM 732 C CA . CYS A 1 89 ? 16.918 0.082 3.996 1.00 98.44 89 CYS A CA 1
ATOM 733 C C . CYS A 1 89 ? 16.687 -0.358 5.449 1.00 98.44 89 CYS A C 1
ATOM 735 O O . CYS A 1 89 ? 15.587 -0.202 5.988 1.00 98.44 89 CYS A O 1
ATOM 737 N N . ALA A 1 90 ? 17.740 -0.852 6.104 1.00 97.62 90 ALA A N 1
ATOM 738 C CA . ALA A 1 90 ? 17.676 -1.331 7.487 1.00 97.62 90 ALA A CA 1
ATOM 739 C C . ALA A 1 90 ? 17.098 -0.298 8.478 1.00 97.62 90 ALA A C 1
ATOM 741 O O . ALA A 1 90 ? 16.396 -0.680 9.409 1.00 97.62 90 ALA A O 1
ATOM 742 N N . ILE A 1 91 ? 17.337 1.003 8.265 1.00 97.62 91 ILE A N 1
ATOM 743 C CA . ILE A 1 91 ? 16.794 2.074 9.121 1.00 97.62 91 ILE A CA 1
ATOM 744 C C . ILE A 1 91 ? 15.274 2.174 8.967 1.00 97.62 91 ILE A C 1
ATOM 746 O O . ILE A 1 91 ? 14.547 2.183 9.958 1.00 97.62 91 ILE A O 1
ATOM 750 N N . CYS A 1 92 ? 14.775 2.239 7.729 1.00 98.25 92 CYS A N 1
ATOM 751 C CA . CYS A 1 92 ? 13.335 2.307 7.492 1.00 98.25 92 CYS A CA 1
ATOM 752 C C . CYS A 1 92 ? 12.639 1.030 7.966 1.00 98.25 92 CYS A C 1
ATOM 754 O O . CYS A 1 92 ? 11.591 1.118 8.596 1.00 98.25 92 CYS A O 1
ATOM 756 N N . ASN A 1 93 ? 13.244 -0.132 7.726 1.00 97.94 93 ASN A N 1
ATOM 757 C CA . ASN A 1 93 ? 12.683 -1.411 8.140 1.00 97.94 93 ASN A CA 1
ATOM 758 C C . ASN A 1 93 ? 12.627 -1.530 9.677 1.00 97.94 93 ASN A C 1
ATOM 760 O O . ASN A 1 93 ? 11.553 -1.565 10.274 1.00 97.94 93 ASN A O 1
ATOM 764 N N . ASN A 1 94 ? 13.781 -1.464 10.344 1.00 97.00 94 ASN A N 1
ATOM 765 C CA . ASN A 1 94 ? 13.887 -1.814 11.762 1.00 97.00 94 ASN A CA 1
ATOM 766 C C . ASN A 1 94 ? 13.532 -0.662 12.710 1.00 97.00 94 ASN A C 1
ATOM 768 O O . ASN A 1 94 ? 13.056 -0.901 13.814 1.00 97.00 94 ASN A O 1
ATOM 772 N N . SER A 1 95 ? 13.789 0.592 12.324 1.00 96.88 95 SER A N 1
ATOM 773 C CA . SER A 1 95 ? 13.654 1.746 13.229 1.00 96.88 95 SER A CA 1
ATOM 774 C C . SER A 1 95 ? 12.386 2.569 13.000 1.00 96.88 95 SER A C 1
ATOM 776 O O . SER A 1 95 ? 12.083 3.448 13.818 1.00 96.88 95 SER A O 1
ATOM 778 N N . ILE A 1 96 ? 11.660 2.310 11.904 1.00 97.62 96 ILE A N 1
ATOM 779 C CA . ILE A 1 96 ? 10.436 3.030 11.528 1.00 97.62 96 ILE A CA 1
ATOM 780 C C . ILE A 1 96 ? 9.258 2.067 11.354 1.00 97.62 96 ILE A C 1
ATOM 782 O O . ILE A 1 96 ? 8.286 2.186 12.097 1.00 97.62 96 ILE A O 1
ATOM 786 N N . LEU A 1 97 ? 9.338 1.122 10.411 1.00 97.81 97 LEU A N 1
ATOM 787 C CA . LEU A 1 97 ? 8.228 0.218 10.092 1.00 97.81 97 LEU A CA 1
ATOM 788 C C . LEU A 1 97 ? 7.975 -0.799 11.211 1.00 97.81 97 LEU A C 1
ATOM 790 O O . LEU A 1 97 ? 6.838 -0.910 11.658 1.00 97.81 97 LEU A O 1
ATOM 794 N N . ALA A 1 98 ? 9.009 -1.452 11.749 1.00 96.88 98 ALA A N 1
ATOM 795 C CA . ALA A 1 98 ? 8.840 -2.418 12.840 1.00 96.88 98 ALA A CA 1
ATOM 796 C C . ALA A 1 98 ? 8.213 -1.815 14.125 1.00 96.88 98 ALA A C 1
ATOM 798 O O . ALA A 1 98 ? 7.319 -2.444 14.699 1.00 96.88 98 ALA A O 1
ATOM 799 N N . PRO A 1 99 ? 8.575 -0.592 14.571 1.00 97.19 99 PRO A N 1
ATOM 800 C CA . PRO A 1 99 ? 7.845 0.086 15.644 1.00 97.19 99 PRO A CA 1
ATOM 801 C C . PRO A 1 99 ? 6.382 0.394 15.303 1.00 97.19 99 PRO A C 1
ATOM 803 O O . PRO A 1 99 ? 5.523 0.241 16.168 1.00 97.19 99 PRO A O 1
ATOM 806 N N . ILE A 1 100 ? 6.080 0.786 14.055 1.00 97.44 100 ILE A N 1
ATOM 807 C CA . ILE A 1 100 ? 4.691 0.986 13.611 1.00 97.44 100 ILE A CA 1
ATOM 808 C C . ILE A 1 100 ? 3.906 -0.321 13.704 1.00 97.44 100 ILE A C 1
ATOM 810 O O . ILE A 1 100 ? 2.811 -0.340 14.258 1.00 97.44 100 ILE A O 1
ATOM 814 N N . GLU A 1 101 ? 4.472 -1.421 13.214 1.00 95.81 101 GLU A N 1
ATOM 815 C CA . GLU A 1 101 ? 3.836 -2.736 13.303 1.00 95.81 101 GLU A CA 1
ATOM 816 C C . GLU A 1 101 ? 3.634 -3.184 14.749 1.00 95.81 101 GLU A C 1
ATOM 818 O O . GLU A 1 101 ? 2.576 -3.709 15.084 1.00 95.81 101 GLU A O 1
ATOM 823 N N . SER A 1 102 ? 4.614 -2.936 15.619 1.00 95.25 102 SER A N 1
ATOM 824 C CA . SER A 1 102 ? 4.509 -3.256 17.045 1.00 95.25 102 SER A CA 1
ATOM 825 C C . SER A 1 102 ? 3.342 -2.519 17.702 1.00 95.25 102 SER A C 1
ATOM 827 O O . SER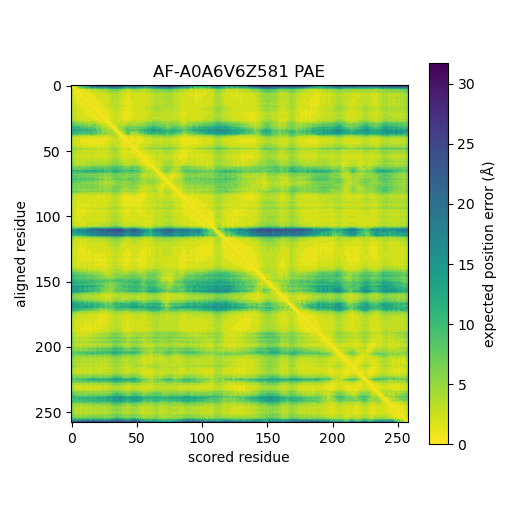 A 1 102 ? 2.635 -3.104 18.519 1.00 95.25 102 SER A O 1
ATOM 829 N N . GLU A 1 103 ? 3.106 -1.262 17.323 1.00 95.06 103 GLU A N 1
ATOM 830 C CA . GLU A 1 103 ? 1.961 -0.496 17.815 1.00 95.06 103 GLU A CA 1
ATOM 831 C C . GLU A 1 103 ? 0.631 -1.022 17.264 1.00 95.06 103 GLU A C 1
ATOM 833 O O . GLU A 1 103 ? -0.322 -1.178 18.023 1.00 95.06 103 GLU A O 1
ATOM 838 N N . MET A 1 104 ? 0.575 -1.398 15.981 1.00 94.75 104 MET A N 1
ATOM 839 C CA . MET A 1 104 ? -0.622 -2.026 15.401 1.00 94.75 104 MET A CA 1
ATOM 840 C C . MET A 1 104 ? -0.984 -3.319 16.132 1.00 94.75 104 MET A C 1
ATOM 842 O O . MET A 1 104 ? -2.145 -3.529 16.472 1.00 94.75 104 MET A O 1
ATOM 846 N N . ILE A 1 105 ? 0.010 -4.157 16.445 1.00 92.75 105 ILE A N 1
ATOM 847 C CA . ILE A 1 105 ? -0.210 -5.383 17.219 1.00 92.75 105 ILE A CA 1
ATOM 848 C C . ILE A 1 105 ? -0.824 -5.056 18.585 1.00 92.75 105 ILE A C 1
ATOM 850 O O . ILE A 1 105 ? -1.751 -5.744 19.000 1.00 92.75 105 ILE A O 1
ATOM 854 N N . LYS A 1 106 ? -0.347 -4.021 19.291 1.00 91.56 106 LYS A N 1
ATOM 855 C CA . LYS A 1 106 ? -0.936 -3.624 20.582 1.00 91.56 106 LYS A CA 1
ATOM 856 C C . LYS A 1 106 ? -2.387 -3.170 20.425 1.00 91.56 106 LYS A C 1
ATOM 858 O O . LYS A 1 106 ? -3.237 -3.629 21.182 1.00 91.56 106 LYS A O 1
ATOM 863 N N . ILE A 1 107 ? -2.664 -2.319 19.436 1.00 91.69 107 ILE A N 1
ATOM 864 C CA . ILE A 1 107 ? -4.007 -1.795 19.150 1.00 91.69 107 ILE A CA 1
ATOM 865 C C . ILE A 1 107 ? -4.994 -2.938 18.867 1.00 91.69 107 ILE A C 1
ATOM 867 O O . ILE A 1 107 ? -6.072 -2.995 19.461 1.00 91.69 107 ILE A O 1
ATOM 871 N N . PHE A 1 108 ? -4.607 -3.893 18.020 1.00 89.00 108 PHE A N 1
ATOM 872 C CA . PHE A 1 108 ? -5.467 -5.021 17.657 1.00 89.00 108 PHE A CA 1
ATOM 873 C C . PHE A 1 108 ? -5.548 -6.112 18.739 1.00 89.00 108 PHE A C 1
ATOM 875 O O . PHE A 1 108 ? -6.563 -6.790 18.846 1.00 89.00 108 PHE A O 1
ATOM 882 N N . LYS A 1 109 ? -4.529 -6.269 19.597 1.00 85.31 109 LYS A N 1
ATOM 883 C CA . LYS A 1 109 ? -4.609 -7.174 20.762 1.00 85.31 109 LYS A CA 1
ATOM 884 C C . LYS A 1 109 ? -5.463 -6.622 21.898 1.00 85.31 109 LYS A C 1
ATOM 886 O O . LYS A 1 109 ? -6.084 -7.399 22.608 1.00 85.31 109 LYS A O 1
ATOM 891 N N . LYS A 1 110 ? -5.475 -5.301 22.093 1.00 80.19 110 LYS A N 1
ATOM 892 C CA . LYS A 1 110 ? -6.290 -4.645 23.128 1.00 80.19 110 LYS A CA 1
ATOM 893 C C . LYS A 1 110 ? -7.793 -4.794 22.856 1.00 80.19 110 LYS A C 1
ATOM 895 O O . LYS A 1 110 ? -8.595 -4.778 23.782 1.00 80.19 110 LYS A O 1
ATOM 900 N N . SER A 1 111 ? -8.174 -4.894 21.589 1.00 66.00 111 SER A N 1
ATOM 901 C CA . SER A 1 111 ? -9.558 -4.868 21.124 1.00 66.00 111 SER A CA 1
ATOM 902 C C . SER A 1 111 ? -10.142 -6.280 21.012 1.00 66.00 111 SER A C 1
ATOM 904 O O . SER A 1 111 ? -10.303 -6.834 19.926 1.00 66.00 111 SER A O 1
ATOM 906 N N . GLU A 1 112 ? -10.512 -6.874 22.149 1.00 62.03 112 GLU A N 1
ATOM 907 C CA . GLU A 1 112 ? -11.397 -8.054 22.142 1.00 62.03 112 GLU A CA 1
ATOM 908 C C . GLU A 1 112 ? -12.801 -7.707 21.610 1.00 62.03 112 GLU A C 1
ATOM 910 O O . GLU A 1 112 ? -13.509 -8.570 21.098 1.00 62.03 112 GLU A O 1
ATOM 915 N N . THR A 1 113 ? -13.188 -6.426 21.675 1.00 64.88 113 THR A N 1
ATOM 916 C CA . THR A 1 113 ? -14.446 -5.889 21.140 1.00 64.88 113 THR A CA 1
ATOM 917 C C . THR A 1 113 ? -14.214 -4.590 20.360 1.00 64.88 113 THR A C 1
ATOM 919 O O . THR A 1 113 ? -13.300 -3.819 20.661 1.00 64.88 113 THR A O 1
ATOM 922 N N . LEU A 1 114 ? -15.064 -4.327 19.359 1.00 68.00 114 LEU A N 1
ATOM 923 C CA . LEU A 1 114 ? -14.972 -3.155 18.473 1.00 68.00 114 LEU A CA 1
ATOM 924 C C . LEU A 1 114 ? -15.084 -1.803 19.193 1.00 68.00 114 LEU A C 1
ATOM 926 O O . LEU A 1 114 ? -14.577 -0.801 18.702 1.00 68.00 114 LEU A O 1
ATOM 930 N N . ASN A 1 115 ? -15.708 -1.761 20.370 1.00 68.25 115 ASN A N 1
ATOM 931 C CA . ASN A 1 115 ? -15.976 -0.512 21.091 1.00 68.25 115 ASN A CA 1
ATOM 932 C C . ASN A 1 115 ? -14.746 0.047 21.832 1.00 68.25 115 ASN A C 1
ATOM 934 O O . ASN A 1 115 ? -14.854 1.048 22.534 1.00 68.25 115 ASN A O 1
ATOM 938 N N . LEU A 1 116 ? -13.583 -0.602 21.710 1.00 78.19 116 LEU A N 1
ATOM 939 C CA . LEU A 1 116 ? -12.363 -0.247 22.442 1.00 78.19 116 LEU A CA 1
ATOM 940 C C . LEU A 1 116 ? -11.363 0.592 21.633 1.00 78.19 116 LEU A C 1
ATOM 942 O O . LEU A 1 116 ? -10.336 0.997 22.188 1.00 78.19 116 LEU A O 1
ATOM 946 N N . PHE A 1 117 ? -11.636 0.850 20.350 1.00 88.06 117 PHE A N 1
ATOM 947 C CA . PHE A 1 117 ? -10.781 1.696 19.518 1.00 88.06 117 PHE A CA 1
ATOM 948 C C . PHE A 1 117 ? -11.065 3.173 19.784 1.00 88.06 117 PHE A C 1
ATOM 950 O O . PHE A 1 117 ? -12.175 3.656 19.571 1.00 88.06 117 PHE A O 1
ATOM 957 N N . SER A 1 118 ? -10.042 3.901 20.221 1.00 91.56 118 SER A N 1
ATOM 958 C CA . SER A 1 118 ? -10.082 5.363 20.265 1.00 91.56 118 SER A CA 1
ATOM 959 C C . SER A 1 118 ? -9.890 5.964 18.869 1.00 91.56 118 SER A C 1
ATOM 961 O O . SER A 1 118 ? -9.343 5.317 17.974 1.00 91.56 118 SER A O 1
ATOM 963 N N . ASP A 1 119 ? -10.246 7.238 18.689 1.00 92.50 119 ASP A N 1
ATOM 964 C CA . ASP A 1 119 ? -9.963 7.968 17.444 1.00 92.50 119 ASP A CA 1
ATOM 965 C C . ASP A 1 119 ? -8.477 7.914 17.060 1.00 92.50 119 ASP A C 1
ATOM 967 O O . ASP A 1 119 ? -8.139 7.789 15.883 1.00 92.50 119 ASP A O 1
ATOM 971 N N . GLU A 1 120 ? -7.572 7.965 18.043 1.00 92.44 120 GLU A N 1
ATOM 972 C CA . GLU A 1 120 ? -6.132 7.864 17.794 1.00 92.44 120 GLU A CA 1
ATOM 973 C C . GLU A 1 120 ? -5.732 6.466 17.304 1.00 92.44 120 GLU A C 1
ATOM 975 O O . GLU A 1 120 ? -4.906 6.350 16.394 1.00 92.44 120 GLU A O 1
ATOM 980 N N . ASP A 1 121 ? -6.355 5.408 17.834 1.00 94.00 121 ASP A N 1
ATOM 981 C CA . ASP A 1 121 ? -6.160 4.047 17.327 1.00 94.00 121 ASP A CA 1
ATOM 982 C C . ASP A 1 121 ? -6.603 3.964 15.862 1.00 94.00 121 ASP A C 1
ATOM 984 O O . ASP A 1 121 ? -5.841 3.508 15.005 1.00 94.00 121 ASP A O 1
ATOM 988 N N . LEU A 1 122 ? -7.789 4.495 15.546 1.00 94.69 122 LEU A N 1
ATOM 989 C CA . LEU A 1 122 ? -8.320 4.533 14.183 1.00 94.69 122 LEU A CA 1
ATOM 990 C C . LEU A 1 122 ? -7.426 5.350 13.240 1.00 94.69 122 LEU A C 1
ATOM 992 O O . LEU A 1 122 ? -7.156 4.911 12.120 1.00 94.69 122 LEU A O 1
ATOM 996 N N . TYR A 1 123 ? -6.885 6.492 13.675 1.00 95.88 123 TYR A N 1
ATOM 997 C CA . TYR A 1 123 ? -5.918 7.257 12.879 1.00 95.88 123 TYR A CA 1
ATOM 998 C C . TYR A 1 123 ? -4.663 6.453 12.558 1.00 95.88 123 TYR A C 1
ATOM 1000 O O . TYR A 1 123 ? -4.157 6.524 11.432 1.00 95.88 123 TYR A O 1
ATOM 1008 N N . ASN A 1 124 ? -4.148 5.696 13.525 1.00 96.19 124 ASN A N 1
ATOM 1009 C CA . ASN A 1 124 ? -2.953 4.885 13.334 1.00 96.19 124 ASN A CA 1
ATOM 1010 C C . ASN A 1 124 ? -3.229 3.670 12.438 1.00 96.19 124 ASN A C 1
ATOM 1012 O O . ASN A 1 124 ? -2.421 3.398 11.546 1.00 96.19 124 ASN A O 1
ATOM 1016 N N . ILE A 1 125 ? -4.400 3.040 12.566 1.00 96.31 125 ILE A N 1
ATOM 1017 C CA . ILE A 1 125 ? -4.870 1.983 11.657 1.00 96.31 125 ILE A CA 1
ATOM 1018 C C . ILE A 1 125 ? -5.011 2.515 10.226 1.00 96.31 125 ILE A C 1
ATOM 1020 O O . ILE A 1 125 ? -4.528 1.886 9.284 1.00 96.31 125 ILE A O 1
ATOM 1024 N N . ILE A 1 126 ? -5.606 3.697 10.041 1.00 97.56 126 ILE A N 1
ATOM 1025 C CA . ILE A 1 126 ? -5.747 4.342 8.726 1.00 97.56 126 ILE A CA 1
ATOM 1026 C C . ILE A 1 126 ? -4.370 4.588 8.095 1.00 97.56 126 ILE A C 1
ATOM 1028 O O . ILE A 1 126 ? -4.143 4.229 6.938 1.00 97.56 126 ILE A O 1
ATOM 1032 N N . ARG A 1 127 ? -3.425 5.169 8.848 1.00 97.88 127 ARG A N 1
ATOM 1033 C CA . ARG A 1 127 ? -2.050 5.406 8.365 1.00 97.88 127 ARG A CA 1
ATOM 1034 C C . ARG A 1 127 ? -1.356 4.097 7.995 1.00 97.88 127 ARG A C 1
ATOM 1036 O O . ARG A 1 127 ? -0.652 4.048 6.989 1.00 97.88 127 ARG A O 1
ATOM 1043 N N . TRP A 1 128 ? -1.557 3.043 8.782 1.00 97.75 128 TRP A N 1
ATOM 1044 C CA . TRP A 1 128 ? -1.022 1.719 8.488 1.00 97.75 128 TRP A CA 1
ATOM 1045 C C . TRP A 1 128 ? -1.617 1.129 7.203 1.00 97.75 128 TRP A C 1
ATOM 1047 O O . TRP A 1 128 ? -0.855 0.705 6.335 1.00 97.75 128 TRP A O 1
ATOM 1057 N N . CYS A 1 129 ? -2.937 1.202 7.005 1.00 97.88 129 CYS A N 1
ATOM 1058 C CA . CYS A 1 129 ? -3.587 0.753 5.768 1.00 97.88 129 CYS A CA 1
ATOM 1059 C C . CYS A 1 129 ? -3.050 1.492 4.531 1.00 97.88 129 CYS A C 1
ATOM 1061 O O . CYS A 1 129 ? -2.816 0.884 3.490 1.00 97.88 129 CYS A O 1
ATOM 1063 N N . GLU A 1 130 ? -2.789 2.796 4.632 1.00 98.06 130 GLU A N 1
ATOM 1064 C CA . GLU A 1 130 ? -2.184 3.565 3.535 1.00 98.06 130 GLU A CA 1
ATOM 1065 C C . GLU A 1 130 ? -0.741 3.133 3.223 1.00 98.06 130 GLU A C 1
ATOM 1067 O O . GLU A 1 130 ? -0.334 3.158 2.060 1.00 98.06 130 GLU A O 1
ATOM 1072 N N . ILE A 1 131 ? 0.025 2.706 4.235 1.00 98.25 131 ILE A N 1
ATOM 1073 C CA . ILE A 1 131 ? 1.353 2.105 4.039 1.00 98.25 131 ILE A CA 1
ATOM 1074 C C . ILE A 1 131 ? 1.226 0.751 3.334 1.00 98.25 131 ILE A C 1
ATOM 1076 O O . ILE A 1 131 ? 2.003 0.487 2.416 1.00 98.25 131 ILE A O 1
ATOM 1080 N N . LEU A 1 132 ? 0.257 -0.090 3.717 1.00 97.31 132 LEU A N 1
ATOM 1081 C CA . LEU A 1 132 ? 0.003 -1.368 3.040 1.00 97.31 132 LEU A CA 1
ATOM 1082 C C . LEU A 1 132 ? -0.346 -1.160 1.563 1.00 97.31 132 LEU A C 1
ATOM 1084 O O . LEU A 1 132 ? 0.250 -1.808 0.704 1.00 97.31 132 LEU A O 1
ATOM 1088 N N . ASP A 1 133 ? -1.250 -0.224 1.255 1.00 97.12 133 ASP A N 1
ATOM 1089 C CA . ASP A 1 133 ? -1.603 0.101 -0.132 1.00 97.12 133 ASP A CA 1
ATOM 1090 C C . ASP A 1 133 ? -0.376 0.556 -0.930 1.00 97.12 133 ASP A C 1
ATOM 1092 O O . ASP A 1 133 ? -0.146 0.063 -2.033 1.00 97.12 133 ASP A O 1
ATOM 1096 N N . TYR A 1 134 ? 0.459 1.434 -0.365 1.00 98.12 134 TYR A N 1
ATOM 1097 C CA . TYR A 1 134 ? 1.699 1.852 -1.018 1.00 98.12 134 TYR A CA 1
ATOM 1098 C C . TYR A 1 134 ? 2.642 0.675 -1.284 1.00 98.12 134 TYR A C 1
ATOM 1100 O O . TYR A 1 134 ? 3.137 0.526 -2.403 1.00 98.12 134 TYR A O 1
ATOM 1108 N N . LYS A 1 135 ? 2.865 -0.191 -0.286 1.00 97.75 135 LYS A N 1
ATOM 1109 C CA . LYS A 1 135 ? 3.692 -1.396 -0.442 1.00 97.75 135 LYS A CA 1
ATOM 1110 C C . LYS A 1 135 ? 3.138 -2.308 -1.547 1.00 97.75 135 LYS A C 1
ATOM 1112 O O . LYS A 1 135 ? 3.926 -2.821 -2.338 1.00 97.75 135 LYS A O 1
ATOM 1117 N N . LEU A 1 136 ? 1.814 -2.466 -1.652 1.00 94.56 136 LEU A N 1
ATOM 1118 C CA . LEU A 1 136 ? 1.158 -3.228 -2.727 1.00 94.56 136 LEU A CA 1
ATOM 1119 C C . LEU A 1 136 ? 1.381 -2.588 -4.102 1.00 94.56 136 LEU A C 1
ATOM 1121 O O . LEU A 1 136 ? 1.723 -3.297 -5.046 1.00 94.56 136 LEU A O 1
ATOM 1125 N N . GLN A 1 137 ? 1.255 -1.259 -4.220 1.00 94.69 137 GLN A N 1
ATOM 1126 C CA . GLN A 1 137 ? 1.540 -0.559 -5.481 1.00 94.69 137 GLN A CA 1
ATOM 1127 C C . GLN A 1 137 ? 2.997 -0.757 -5.912 1.00 94.69 137 GLN A C 1
ATOM 1129 O O . GLN A 1 137 ? 3.258 -1.110 -7.059 1.00 94.69 137 GLN A O 1
ATOM 1134 N N . VAL A 1 138 ? 3.947 -0.581 -4.987 1.00 96.31 138 VAL A N 1
ATOM 1135 C CA . VAL A 1 138 ? 5.374 -0.817 -5.249 1.00 96.31 138 VAL A CA 1
ATOM 1136 C C . VAL A 1 138 ? 5.615 -2.263 -5.674 1.00 96.31 138 VAL A C 1
ATOM 1138 O O . VAL A 1 138 ? 6.330 -2.507 -6.642 1.00 96.31 138 VAL A O 1
ATOM 1141 N N . TYR A 1 139 ? 5.030 -3.221 -4.958 1.00 94.62 139 TYR A N 1
ATOM 1142 C CA . TYR A 1 139 ? 5.186 -4.640 -5.248 1.00 94.62 139 TYR A CA 1
ATOM 1143 C C . TYR A 1 139 ? 4.717 -4.995 -6.661 1.00 94.62 139 TYR A C 1
ATOM 1145 O O . TYR A 1 139 ? 5.442 -5.666 -7.393 1.00 94.62 139 TYR A O 1
ATOM 1153 N N . GLU A 1 140 ? 3.547 -4.504 -7.073 1.00 91.69 140 GLU A N 1
ATOM 1154 C CA . GLU A 1 140 ? 3.017 -4.773 -8.411 1.00 91.69 140 GLU A CA 1
ATOM 1155 C C . GLU A 1 140 ? 3.785 -4.055 -9.526 1.00 91.69 140 GLU A C 1
ATOM 1157 O O . GLU A 1 140 ? 3.975 -4.641 -10.589 1.00 91.69 140 GLU A O 1
ATOM 1162 N N . CYS A 1 141 ? 4.285 -2.833 -9.302 1.00 91.62 141 CYS A N 1
ATOM 1163 C CA . CYS A 1 141 ? 5.182 -2.171 -10.262 1.00 91.62 141 CYS A CA 1
ATOM 1164 C C . CYS A 1 141 ? 6.504 -2.932 -10.442 1.00 91.62 141 CYS A C 1
ATOM 1166 O O . CYS A 1 141 ? 7.182 -2.787 -11.453 1.00 91.62 141 CYS A O 1
ATOM 1168 N N . ARG A 1 142 ? 6.880 -3.754 -9.459 1.00 89.06 142 ARG A N 1
ATOM 1169 C CA . ARG A 1 142 ? 8.142 -4.498 -9.446 1.00 89.06 142 ARG A CA 1
ATOM 1170 C C . ARG A 1 142 ? 8.011 -5.967 -9.837 1.00 89.06 142 ARG A C 1
ATOM 1172 O O . ARG A 1 142 ? 9.010 -6.680 -9.890 1.00 89.06 142 ARG A O 1
ATOM 1179 N N . LYS A 1 143 ? 6.789 -6.426 -10.092 1.00 88.44 143 LYS A N 1
ATOM 1180 C CA . LYS A 1 143 ? 6.478 -7.771 -10.572 1.00 88.44 143 LYS A CA 1
ATOM 1181 C C . LYS A 1 143 ? 6.271 -7.719 -12.074 1.00 88.44 143 LYS A C 1
ATOM 1183 O O . LYS A 1 143 ? 5.514 -6.884 -12.542 1.00 88.44 143 LYS A O 1
ATOM 1188 N N . VAL A 1 144 ? 6.883 -8.634 -12.811 1.00 86.62 144 VAL A N 1
ATOM 1189 C CA . VAL A 1 144 ? 6.634 -8.780 -14.249 1.00 86.62 144 VAL A CA 1
ATOM 1190 C C . VAL A 1 144 ? 5.405 -9.665 -14.465 1.00 86.62 144 VAL A C 1
ATOM 1192 O O . VAL A 1 144 ? 5.201 -10.651 -13.749 1.00 86.62 144 VAL A O 1
ATOM 1195 N N . TYR A 1 145 ? 4.570 -9.306 -15.433 1.00 86.12 145 TYR A N 1
ATOM 1196 C CA . TYR A 1 145 ? 3.473 -10.129 -15.918 1.00 86.12 145 TYR A CA 1
ATOM 1197 C C . TYR A 1 145 ? 4.061 -11.314 -16.683 1.00 86.12 145 TYR A C 1
ATOM 1199 O O . TYR A 1 145 ? 4.535 -11.132 -17.787 1.00 86.12 145 TYR A O 1
ATOM 1207 N N . LEU A 1 146 ? 4.079 -12.516 -16.103 1.00 84.81 146 LEU A N 1
ATOM 1208 C CA . LEU A 1 146 ? 4.653 -13.690 -16.784 1.00 84.81 146 LEU A CA 1
ATOM 1209 C C . LEU A 1 146 ? 3.630 -14.436 -17.657 1.00 84.81 146 LEU A C 1
ATOM 1211 O O . LEU A 1 146 ? 3.981 -14.976 -18.697 1.00 84.81 146 LEU A O 1
ATOM 1215 N N . LYS A 1 147 ? 2.379 -14.525 -17.194 1.00 84.75 147 LYS A N 1
ATOM 1216 C CA . LYS A 1 147 ? 1.276 -15.264 -17.835 1.00 84.75 147 LYS A CA 1
ATOM 1217 C C . LYS A 1 147 ? -0.062 -14.940 -17.172 1.00 84.75 147 LYS A C 1
ATOM 1219 O O . LYS A 1 147 ? -0.066 -14.395 -16.062 1.00 84.75 147 LYS A O 1
ATOM 1224 N N . TYR A 1 148 ? -1.165 -15.352 -17.794 1.00 86.56 148 TYR A N 1
ATOM 1225 C CA . TYR A 1 148 ? -2.509 -15.281 -17.222 1.00 86.56 148 TYR A CA 1
ATOM 1226 C C . TYR A 1 148 ? -2.907 -16.613 -16.574 1.00 86.56 148 TYR A C 1
ATOM 1228 O O . TYR A 1 148 ? -2.837 -17.655 -17.212 1.00 86.56 148 TYR A O 1
ATOM 1236 N N . ALA A 1 149 ? -3.365 -16.607 -15.323 1.00 87.25 149 ALA A N 1
ATOM 1237 C CA . ALA A 1 149 ? -3.811 -17.802 -14.606 1.00 87.25 149 ALA A CA 1
ATOM 1238 C C . ALA A 1 149 ? -2.839 -18.994 -14.799 1.00 87.25 149 ALA A C 1
ATOM 1240 O O . ALA A 1 149 ? -1.647 -18.894 -14.487 1.00 87.25 149 ALA A O 1
ATOM 1241 N N . ASN A 1 150 ? -3.343 -20.100 -15.354 1.00 85.94 150 ASN A N 1
ATOM 1242 C CA . ASN A 1 150 ? -2.595 -21.324 -15.627 1.00 85.94 150 ASN A CA 1
ATOM 1243 C C . ASN A 1 150 ? -2.139 -21.460 -17.092 1.00 85.94 150 ASN A C 1
ATOM 1245 O O . ASN A 1 150 ? -1.720 -22.548 -17.477 1.00 85.94 150 ASN A O 1
ATOM 1249 N N . THR A 1 151 ? -2.199 -20.396 -17.902 1.00 87.38 151 THR A N 1
ATOM 1250 C CA . THR A 1 151 ? -1.742 -20.440 -19.302 1.00 87.38 151 THR A CA 1
ATOM 1251 C C . THR A 1 151 ? -0.224 -20.624 -19.402 1.00 87.38 151 THR A C 1
ATOM 1253 O O . THR A 1 151 ? 0.502 -20.631 -18.402 1.00 87.38 151 THR A O 1
ATOM 1256 N N . GLU A 1 152 ? 0.285 -20.766 -20.621 1.00 87.50 152 GLU A N 1
ATOM 1257 C CA . GLU A 1 152 ? 1.723 -20.728 -20.882 1.00 87.50 152 GLU A CA 1
ATOM 1258 C C . GLU A 1 152 ? 2.295 -19.311 -20.707 1.00 87.50 152 GLU A C 1
ATOM 1260 O O . GLU A 1 152 ? 1.548 -18.337 -20.560 1.00 87.50 152 GLU A O 1
ATOM 1265 N N . TYR A 1 153 ? 3.629 -19.219 -20.658 1.00 86.56 153 TYR A N 1
ATOM 1266 C CA . TYR A 1 153 ? 4.344 -17.942 -20.637 1.00 86.56 153 TYR A CA 1
ATOM 1267 C C . TYR A 1 153 ? 3.981 -17.118 -21.872 1.00 86.56 153 TYR A C 1
ATOM 1269 O O . TYR A 1 153 ? 3.986 -17.633 -22.987 1.00 86.56 153 TYR A O 1
ATOM 1277 N N . ASP A 1 154 ? 3.692 -15.840 -21.664 1.00 80.88 154 ASP A N 1
ATOM 1278 C CA . ASP A 1 154 ? 3.348 -14.924 -22.742 1.00 80.88 154 ASP A CA 1
ATOM 1279 C C . ASP A 1 154 ? 4.590 -14.113 -23.127 1.00 80.88 154 ASP A C 1
ATOM 1281 O O . ASP A 1 154 ? 4.979 -13.248 -22.355 1.00 80.88 154 ASP A O 1
ATOM 1285 N N . PRO A 1 155 ? 5.252 -14.346 -24.270 1.00 82.19 155 PRO A N 1
ATOM 1286 C CA . PRO A 1 155 ? 6.483 -13.632 -24.608 1.00 82.19 155 PRO A CA 1
ATOM 1287 C C . PRO A 1 155 ? 6.262 -12.163 -24.998 1.00 82.19 155 PRO A C 1
ATOM 1289 O O . PRO A 1 155 ? 7.215 -11.386 -24.974 1.00 82.19 155 PRO A O 1
ATOM 1292 N N . LEU A 1 156 ? 5.034 -11.767 -25.353 1.00 79.44 156 LEU A N 1
ATOM 1293 C CA . LEU A 1 156 ? 4.719 -10.400 -25.779 1.00 79.44 156 LEU A CA 1
ATOM 1294 C C . LEU A 1 156 ? 4.485 -9.493 -24.571 1.00 79.44 156 LEU A C 1
ATOM 1296 O O . LEU A 1 156 ? 5.028 -8.392 -24.489 1.00 79.44 156 LEU A O 1
ATOM 1300 N N . TRP A 1 157 ? 3.694 -9.975 -23.613 1.00 77.00 157 TRP A N 1
ATOM 1301 C CA . TRP A 1 157 ? 3.336 -9.227 -22.405 1.00 77.00 157 TRP A CA 1
ATOM 1302 C C . TRP A 1 157 ? 4.210 -9.603 -21.198 1.00 77.00 157 TRP A C 1
ATOM 1304 O O . TRP A 1 157 ? 4.280 -8.848 -20.227 1.00 77.00 157 TRP A O 1
ATOM 1314 N N . GLY A 1 158 ? 4.946 -10.714 -21.321 1.00 75.62 158 GLY A N 1
ATOM 1315 C CA . GLY A 1 158 ? 5.899 -11.370 -20.410 1.00 75.62 158 GLY A CA 1
ATOM 1316 C C . GLY A 1 158 ? 7.016 -10.536 -19.807 1.00 75.62 158 GLY A C 1
ATOM 1317 O O . GLY A 1 158 ? 7.858 -11.067 -19.081 1.00 75.62 158 GLY A O 1
ATOM 1318 N N . ILE A 1 159 ? 7.076 -9.268 -20.195 1.00 77.81 159 ILE A N 1
ATOM 1319 C CA . ILE A 1 159 ? 8.155 -8.316 -19.942 1.00 77.81 159 ILE A CA 1
ATOM 1320 C C . ILE A 1 159 ? 7.638 -7.023 -19.304 1.00 77.81 159 ILE A C 1
ATOM 1322 O O . ILE A 1 159 ? 8.433 -6.175 -18.906 1.00 77.81 159 ILE A O 1
ATOM 1326 N N . LEU A 1 160 ? 6.313 -6.851 -19.203 1.00 85.81 160 LEU A N 1
ATOM 1327 C CA . LEU A 1 160 ? 5.706 -5.647 -18.645 1.00 85.81 160 LEU A CA 1
ATOM 1328 C C . LEU A 1 160 ? 5.458 -5.786 -17.141 1.00 85.81 160 LEU A C 1
ATOM 1330 O O . LEU A 1 160 ? 5.047 -6.851 -16.675 1.00 85.81 160 LEU A O 1
ATOM 1334 N N . PRO A 1 161 ? 5.623 -4.705 -16.361 1.00 89.19 161 PRO A N 1
ATOM 1335 C CA . PRO A 1 161 ? 5.185 -4.682 -14.975 1.00 89.19 161 PRO A CA 1
ATOM 1336 C C . PRO A 1 161 ? 3.690 -4.984 -14.815 1.00 89.19 161 PRO A C 1
ATOM 1338 O O . PRO A 1 161 ? 2.845 -4.469 -15.551 1.00 89.19 161 PRO A O 1
ATOM 1341 N N . LEU A 1 162 ? 3.343 -5.753 -13.785 1.00 89.62 162 LEU A N 1
ATOM 1342 C CA . LEU A 1 162 ? 1.976 -6.163 -13.474 1.00 89.62 162 LEU A CA 1
ATOM 1343 C C . LEU A 1 162 ? 1.071 -4.947 -13.238 1.00 89.62 162 LEU A C 1
ATOM 1345 O O . LEU A 1 162 ? -0.063 -4.918 -13.708 1.00 89.62 162 LEU A O 1
ATOM 1349 N N . ALA A 1 163 ? 1.585 -3.905 -12.579 1.00 89.81 163 ALA A N 1
ATOM 1350 C CA . ALA A 1 163 ? 0.835 -2.667 -12.383 1.00 89.81 163 ALA A CA 1
ATOM 1351 C C . ALA A 1 163 ? 0.456 -1.974 -13.707 1.00 89.81 163 ALA A C 1
ATOM 1353 O O . ALA A 1 163 ? -0.603 -1.354 -13.776 1.00 89.81 163 ALA A O 1
ATOM 1354 N N . HIS A 1 164 ? 1.275 -2.088 -14.759 1.00 88.25 164 HIS A N 1
ATOM 1355 C CA . HIS A 1 164 ? 0.985 -1.469 -16.060 1.00 88.25 164 HIS A CA 1
ATOM 1356 C C . HIS A 1 164 ? -0.150 -2.221 -16.758 1.00 88.25 164 HIS A C 1
ATOM 1358 O O . HIS A 1 164 ? -1.050 -1.601 -17.323 1.00 88.25 164 HIS A O 1
ATOM 1364 N N . MET A 1 165 ? -0.161 -3.551 -16.622 1.00 86.56 165 MET A N 1
ATOM 1365 C CA . MET A 1 165 ? -1.203 -4.415 -17.179 1.00 86.56 165 MET A CA 1
ATOM 1366 C C . MET A 1 165 ? -2.583 -4.165 -16.560 1.00 86.56 165 MET A C 1
ATOM 1368 O O . MET A 1 165 ? -3.601 -4.364 -17.217 1.00 86.56 165 MET A O 1
ATOM 1372 N N . ARG A 1 166 ? -2.642 -3.654 -15.325 1.00 84.62 166 ARG A N 1
ATOM 1373 C CA . ARG A 1 166 ? -3.906 -3.315 -14.651 1.00 84.62 166 ARG A CA 1
ATOM 1374 C C . ARG A 1 166 ? -4.753 -2.307 -15.435 1.00 84.62 166 ARG A C 1
ATOM 1376 O O . ARG A 1 166 ? -5.976 -2.376 -15.396 1.00 84.62 166 ARG A O 1
ATOM 1383 N N . HIS A 1 167 ? -4.106 -1.377 -16.133 1.00 79.44 167 HIS A N 1
ATOM 1384 C CA . HIS A 1 167 ? -4.764 -0.339 -16.931 1.00 79.44 167 HIS A CA 1
ATOM 1385 C C . HIS A 1 167 ? -4.579 -0.571 -18.431 1.00 79.44 167 HIS A C 1
ATOM 1387 O O . HIS A 1 167 ? -4.729 0.358 -19.223 1.00 79.44 167 HIS A O 1
ATOM 1393 N N . PHE A 1 168 ? -4.260 -1.807 -18.826 1.00 74.38 168 PHE A N 1
ATOM 1394 C CA . PHE A 1 168 ? -4.024 -2.157 -20.221 1.00 74.38 168 PHE A CA 1
ATOM 1395 C C . PHE A 1 168 ? -5.251 -1.878 -21.093 1.00 74.38 168 PHE A C 1
ATOM 1397 O O . PHE A 1 168 ? -5.137 -1.198 -22.106 1.00 74.38 168 PHE A O 1
ATOM 1404 N N . MET A 1 169 ? -6.440 -2.293 -20.637 1.00 68.06 169 MET A N 1
ATOM 1405 C CA . MET A 1 169 ? -7.704 -2.029 -21.341 1.00 68.06 169 MET A CA 1
ATOM 1406 C C . MET A 1 169 ? -8.047 -0.535 -21.429 1.00 68.06 169 MET A C 1
ATOM 1408 O O . MET A 1 169 ? -8.832 -0.135 -22.280 1.00 68.06 169 MET A O 1
ATOM 1412 N N . GLU A 1 170 ? -7.461 0.296 -20.563 1.00 77.69 170 GLU A N 1
ATOM 1413 C CA . GLU A 1 170 ? -7.620 1.753 -20.598 1.00 77.69 170 GLU A CA 1
ATOM 1414 C C . GLU A 1 170 ? -6.567 2.446 -21.484 1.00 77.69 170 GLU A C 1
ATOM 1416 O O . GLU A 1 170 ? -6.583 3.670 -21.596 1.00 77.69 170 GLU A O 1
ATOM 1421 N N . LEU A 1 171 ? -5.620 1.687 -22.056 1.00 74.44 171 LEU A N 1
ATOM 1422 C CA . LEU A 1 171 ? -4.480 2.179 -22.841 1.00 74.44 171 LEU A CA 1
ATOM 1423 C C . LEU A 1 171 ? -3.679 3.290 -22.133 1.00 74.44 171 LEU A C 1
ATOM 1425 O O . LEU A 1 171 ? -3.074 4.148 -22.773 1.00 74.44 171 LEU A O 1
ATOM 1429 N N . ASN A 1 172 ? -3.655 3.277 -20.795 1.00 81.19 172 ASN A N 1
ATOM 1430 C CA . ASN A 1 172 ? -3.032 4.327 -19.989 1.00 81.19 172 ASN A CA 1
ATOM 1431 C C . ASN A 1 172 ? -2.126 3.746 -18.887 1.00 81.19 172 ASN A C 1
ATOM 1433 O O . ASN A 1 172 ? -2.488 3.751 -17.705 1.00 81.19 172 ASN A O 1
ATOM 1437 N N . PRO A 1 173 ? -0.912 3.276 -19.233 1.00 78.81 173 PRO A N 1
ATOM 1438 C CA . PRO A 1 173 ? 0.035 2.751 -18.249 1.00 78.81 173 PRO A CA 1
ATOM 1439 C C . PRO A 1 173 ? 0.493 3.816 -17.237 1.00 78.81 173 PRO A C 1
ATOM 1441 O O . PRO A 1 173 ? 0.797 3.488 -16.090 1.00 78.81 173 PRO A O 1
ATOM 1444 N N . LEU A 1 174 ? 0.464 5.107 -17.595 1.00 87.06 174 LEU A N 1
ATOM 1445 C CA . LEU A 1 174 ? 0.793 6.218 -16.687 1.00 87.06 174 LEU A CA 1
ATOM 1446 C C . LEU A 1 174 ? -0.213 6.369 -15.536 1.00 87.06 174 LEU A C 1
ATOM 1448 O O . LEU A 1 174 ? 0.088 6.978 -14.502 1.00 87.06 174 LEU A O 1
ATOM 1452 N N . LYS A 1 175 ? -1.397 5.762 -15.653 1.00 90.50 175 LYS A N 1
ATOM 1453 C CA . LYS A 1 175 ? -2.334 5.659 -14.535 1.00 90.50 175 LYS A CA 1
ATOM 1454 C C . LYS A 1 175 ? -1.745 4.844 -13.382 1.00 90.50 175 LYS A C 1
ATOM 1456 O O . LYS A 1 175 ? -1.958 5.219 -12.231 1.00 90.50 175 LYS A O 1
ATOM 1461 N N . ALA A 1 176 ? -0.918 3.828 -13.655 1.00 90.44 176 ALA A N 1
ATOM 1462 C CA . ALA A 1 176 ? -0.204 3.092 -12.609 1.00 90.44 176 ALA A CA 1
ATOM 1463 C C . ALA A 1 176 ? 0.833 3.974 -11.884 1.00 90.44 176 ALA A C 1
ATOM 1465 O O . ALA A 1 176 ? 0.907 3.944 -10.653 1.00 90.44 176 ALA A O 1
ATOM 1466 N N . PHE A 1 177 ? 1.547 4.847 -12.606 1.00 93.44 177 PHE A N 1
ATOM 1467 C CA . PHE A 1 177 ? 2.426 5.855 -11.995 1.00 93.44 177 PHE A CA 1
ATOM 1468 C C . PHE A 1 177 ? 1.636 6.812 -11.091 1.00 93.44 177 PHE A C 1
ATOM 1470 O O . PHE A 1 177 ? 1.991 7.046 -9.934 1.00 93.44 177 PHE A O 1
ATOM 1477 N N . SER A 1 178 ? 0.502 7.308 -11.588 1.00 94.12 178 SER A N 1
ATOM 1478 C CA . SER A 1 178 ? -0.408 8.168 -10.821 1.00 94.12 178 SER A CA 1
ATOM 1479 C C . SER A 1 178 ? -0.931 7.464 -9.566 1.00 94.12 178 SER A C 1
ATOM 1481 O O . SER A 1 178 ? -1.014 8.065 -8.496 1.00 94.12 178 SER A O 1
ATOM 1483 N N . PHE A 1 179 ? -1.245 6.171 -9.664 1.00 94.81 179 PHE A N 1
ATOM 1484 C CA . PHE A 1 179 ? -1.694 5.342 -8.549 1.00 94.81 179 PHE A CA 1
ATOM 1485 C C . PHE A 1 179 ? -0.616 5.199 -7.470 1.00 94.81 179 PHE A C 1
ATOM 1487 O O . PHE A 1 179 ? -0.919 5.360 -6.283 1.00 94.81 179 PHE A O 1
ATOM 1494 N N . LEU A 1 180 ? 0.634 4.972 -7.874 1.00 95.94 180 LEU A N 1
ATOM 1495 C CA . LEU A 1 180 ? 1.786 4.938 -6.978 1.00 95.94 180 LEU A CA 1
ATOM 1496 C C . LEU A 1 180 ? 1.982 6.291 -6.275 1.00 95.94 180 LEU A C 1
ATOM 1498 O O . LEU A 1 180 ? 2.028 6.352 -5.044 1.00 95.94 180 LEU A O 1
ATOM 1502 N N . ARG A 1 181 ? 1.988 7.398 -7.026 1.00 96.94 181 ARG A N 1
ATOM 1503 C CA . ARG A 1 181 ? 2.123 8.758 -6.471 1.00 96.94 181 ARG A CA 1
ATOM 1504 C C . ARG A 1 181 ? 0.987 9.120 -5.511 1.00 96.94 181 ARG A C 1
ATOM 1506 O O . ARG A 1 181 ? 1.230 9.727 -4.468 1.00 96.94 181 ARG A O 1
ATOM 1513 N N . ASN A 1 182 ? -0.242 8.709 -5.815 1.00 96.69 182 ASN A N 1
ATOM 1514 C CA . ASN A 1 182 ? -1.397 8.924 -4.943 1.00 96.69 182 ASN A CA 1
ATOM 1515 C C . ASN A 1 182 ? -1.263 8.170 -3.612 1.00 96.69 182 ASN A C 1
ATOM 1517 O O . ASN A 1 1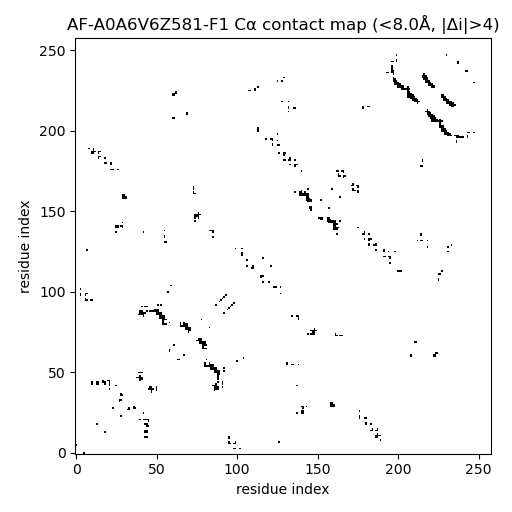82 ? -1.569 8.735 -2.559 1.00 96.69 182 ASN A O 1
ATOM 1521 N N . SER A 1 183 ? -0.763 6.931 -3.640 1.00 97.25 183 SER A N 1
ATOM 1522 C CA . SER A 1 183 ? -0.495 6.163 -2.416 1.00 97.25 183 SER A CA 1
ATOM 1523 C C . SER A 1 183 ? 0.610 6.787 -1.555 1.00 97.25 183 SER A C 1
ATOM 1525 O O . SER A 1 183 ? 0.411 6.962 -0.352 1.00 97.25 183 SER A O 1
ATOM 1527 N N . GLN A 1 184 ? 1.697 7.286 -2.159 1.00 97.44 184 GLN A N 1
ATOM 1528 C CA . GLN A 1 184 ? 2.707 8.071 -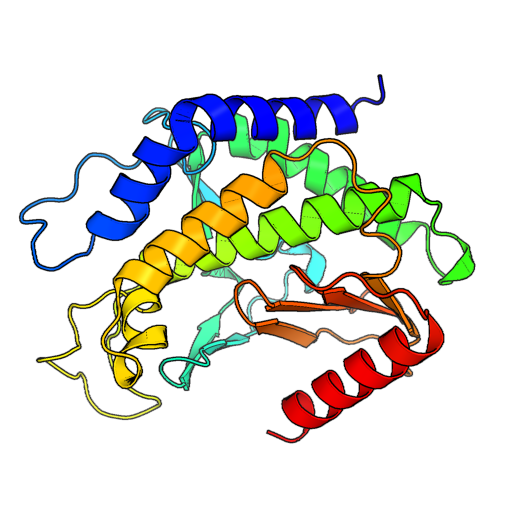1.437 1.00 97.44 184 GLN A CA 1
ATOM 1529 C C . GLN A 1 184 ? 2.098 9.332 -0.818 1.00 97.44 184 GLN A C 1
ATOM 1531 O O . GLN A 1 184 ? 2.297 9.601 0.368 1.00 97.44 184 GLN A O 1
ATOM 1536 N N . ARG A 1 185 ? 1.311 10.093 -1.595 1.00 97.06 185 ARG A N 1
ATOM 1537 C CA . ARG A 1 185 ? 0.668 11.328 -1.126 1.00 97.06 185 ARG A CA 1
ATOM 1538 C C . ARG A 1 185 ? -0.191 11.076 0.110 1.00 97.06 185 ARG A C 1
ATOM 1540 O O . ARG A 1 185 ? -0.108 11.875 1.040 1.00 97.06 185 ARG A O 1
ATOM 1547 N N . ARG A 1 186 ? -0.954 9.980 0.166 1.00 96.88 186 ARG A N 1
ATOM 1548 C CA . ARG A 1 186 ? -1.757 9.627 1.351 1.00 96.88 186 ARG A CA 1
ATOM 1549 C C . ARG A 1 186 ? -0.909 9.490 2.612 1.00 96.88 186 ARG A C 1
ATOM 1551 O O . ARG A 1 186 ? -1.230 10.147 3.606 1.00 96.88 186 ARG A O 1
ATOM 1558 N N . ILE A 1 187 ? 0.219 8.781 2.532 1.00 97.81 187 ILE A N 1
ATOM 1559 C CA . ILE A 1 187 ? 1.152 8.637 3.661 1.00 97.81 187 ILE A CA 1
ATOM 1560 C C . ILE A 1 187 ? 1.650 10.009 4.124 1.00 97.81 187 ILE A C 1
ATOM 1562 O O . ILE A 1 187 ? 1.758 10.243 5.324 1.00 97.81 187 ILE A O 1
ATOM 1566 N N . THR A 1 188 ? 1.903 10.948 3.201 1.00 97.38 188 THR A N 1
ATOM 1567 C CA . THR A 1 188 ? 2.402 12.292 3.548 1.00 97.38 188 THR A CA 1
ATOM 1568 C C . THR A 1 188 ? 1.408 13.157 4.333 1.00 97.38 188 THR A C 1
ATOM 1570 O O . THR A 1 188 ? 1.822 14.158 4.926 1.00 97.38 188 THR A O 1
ATOM 1573 N N . VAL A 1 189 ? 0.117 12.817 4.374 1.00 96.00 189 VAL A N 1
ATOM 1574 C CA . VAL A 1 189 ? -0.907 13.604 5.079 1.00 96.00 189 VAL A CA 1
ATOM 1575 C C . VAL A 1 189 ? -0.859 13.305 6.583 1.00 96.00 189 VAL A C 1
ATOM 1577 O O . VAL A 1 189 ? -0.970 12.159 7.008 1.00 96.00 189 VAL A O 1
ATOM 1580 N N . LYS A 1 190 ? -0.690 14.345 7.415 1.00 93.38 190 LYS A N 1
ATOM 1581 C CA . LYS A 1 190 ? -0.573 14.195 8.879 1.00 93.38 190 LYS A CA 1
ATOM 1582 C C . LYS A 1 190 ? -1.910 13.842 9.542 1.00 93.38 190 LYS A C 1
ATOM 1584 O O . LYS A 1 190 ? -1.989 12.852 10.270 1.00 93.38 190 LYS A O 1
ATOM 1589 N N . SER A 1 191 ? -2.916 14.690 9.333 1.00 93.62 191 SER A N 1
ATOM 1590 C CA . SER A 1 191 ? -4.229 14.555 9.968 1.00 93.62 191 SER A CA 1
ATOM 1591 C C . SER A 1 191 ? -5.096 13.557 9.208 1.00 93.62 191 SER A C 1
ATOM 1593 O O . SER A 1 191 ? -5.161 13.613 7.981 1.00 93.62 191 SER A O 1
ATOM 1595 N N . LYS A 1 192 ? -5.753 12.656 9.941 1.00 94.50 192 LYS A N 1
ATOM 1596 C CA . LYS A 1 192 ? -6.674 11.647 9.399 1.00 94.50 192 LYS A CA 1
ATOM 1597 C C . LYS A 1 192 ? -8.102 11.805 9.925 1.00 94.50 192 LYS A C 1
ATOM 1599 O O . LYS A 1 192 ? -8.921 10.931 9.690 1.00 94.50 192 LYS A O 1
ATOM 1604 N N . ILE A 1 193 ? -8.412 12.943 10.550 1.00 92.88 193 ILE A N 1
ATOM 1605 C CA . ILE A 1 193 ? -9.740 13.248 11.106 1.00 92.88 193 ILE A CA 1
ATOM 1606 C C .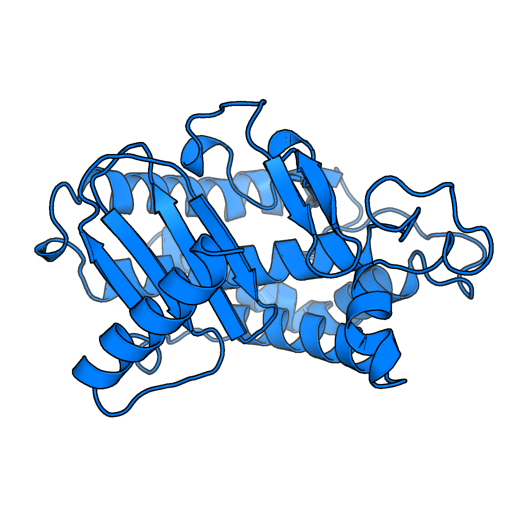 ILE A 1 193 ? -10.864 13.053 10.082 1.00 92.88 193 ILE A C 1
ATOM 1608 O O . ILE A 1 193 ? -11.798 12.296 10.312 1.00 92.88 193 ILE A O 1
ATOM 1612 N N . ASN A 1 194 ? -10.684 13.581 8.870 1.00 90.62 194 ASN A N 1
ATOM 1613 C CA . ASN A 1 194 ? -11.656 13.462 7.777 1.00 90.62 194 ASN A CA 1
ATOM 1614 C C . ASN A 1 194 ? -11.714 12.059 7.139 1.00 90.62 194 ASN A C 1
ATOM 1616 O O . ASN A 1 194 ? -12.283 11.913 6.061 1.00 90.62 194 ASN A O 1
ATOM 1620 N N . ARG A 1 195 ? -11.030 11.060 7.710 1.00 93.38 195 ARG A N 1
ATOM 1621 C CA . ARG A 1 195 ? -10.987 9.676 7.212 1.00 93.38 195 ARG A CA 1
ATOM 1622 C C . ARG A 1 195 ? -11.653 8.684 8.167 1.00 93.38 195 ARG A C 1
ATOM 1624 O O . ARG A 1 195 ? -11.771 7.522 7.795 1.00 93.38 195 ARG A O 1
ATOM 1631 N N . LEU A 1 196 ? -12.091 9.110 9.358 1.00 91.69 196 LEU A N 1
ATOM 1632 C CA . LEU A 1 196 ? -12.779 8.225 10.313 1.00 91.69 196 LEU A CA 1
ATOM 1633 C C . LEU A 1 196 ? -14.085 7.672 9.741 1.00 91.69 196 LEU A C 1
ATOM 1635 O O . LEU A 1 196 ? -14.373 6.494 9.866 1.00 91.69 196 LEU A O 1
ATOM 1639 N N . ASN A 1 197 ? -14.810 8.494 8.995 1.00 91.31 197 ASN A N 1
ATOM 1640 C CA . ASN A 1 197 ? -15.996 8.105 8.229 1.00 91.31 197 ASN A CA 1
ATOM 1641 C C . ASN A 1 197 ? -15.692 7.280 6.962 1.00 91.31 197 ASN A C 1
ATOM 1643 O O . ASN A 1 197 ? -16.550 7.129 6.104 1.00 91.31 197 ASN A O 1
ATOM 1647 N N . SER A 1 198 ? -14.451 6.835 6.772 1.00 94.06 198 SER A N 1
ATOM 1648 C CA . SER A 1 198 ? -14.026 6.039 5.614 1.00 94.06 198 SER A CA 1
ATOM 1649 C C . SER A 1 198 ? -13.493 4.667 6.030 1.00 94.06 198 SER A C 1
ATOM 1651 O O . SER A 1 198 ? -13.075 3.894 5.167 1.00 94.06 198 SER A O 1
ATOM 1653 N N . ILE A 1 199 ? -13.455 4.380 7.333 1.00 94.69 199 ILE A N 1
ATOM 1654 C CA . ILE A 1 199 ? -13.076 3.087 7.895 1.00 94.69 199 ILE A CA 1
ATOM 1655 C C . ILE A 1 199 ? -14.291 2.475 8.587 1.00 94.69 199 ILE A C 1
ATOM 1657 O O . ILE A 1 199 ? -15.026 3.161 9.289 1.00 94.69 199 ILE A O 1
ATOM 1661 N N . VAL A 1 200 ? -14.494 1.181 8.378 1.00 93.69 200 VAL A N 1
ATOM 1662 C CA . VAL A 1 200 ? -15.547 0.400 9.019 1.00 93.69 200 VAL A CA 1
ATOM 1663 C C . VAL A 1 200 ? -14.910 -0.824 9.650 1.00 93.69 200 VAL A C 1
ATOM 1665 O O . VAL A 1 200 ? -14.050 -1.469 9.043 1.00 93.69 200 VAL A O 1
ATOM 1668 N N . LEU A 1 201 ? -15.327 -1.130 10.871 1.00 91.88 201 LEU A N 1
ATOM 1669 C CA . LEU A 1 201 ? -14.937 -2.339 11.578 1.00 91.88 201 LEU A CA 1
ATOM 1670 C C . LEU A 1 201 ? -16.158 -3.250 11.702 1.00 91.88 201 LEU A C 1
ATOM 1672 O O . LEU A 1 201 ? -17.249 -2.788 12.029 1.00 91.88 201 LEU A O 1
ATOM 1676 N N . PHE A 1 202 ? -15.970 -4.538 11.444 1.00 87.81 202 PHE A N 1
ATOM 1677 C CA . PHE A 1 202 ? -17.034 -5.541 11.432 1.00 87.81 202 PHE A CA 1
ATOM 1678 C C . PHE A 1 202 ? -16.723 -6.625 12.438 1.00 87.81 202 PHE A C 1
ATOM 1680 O O . PHE A 1 202 ? -15.577 -7.060 12.515 1.00 87.81 202 PHE A O 1
ATOM 1687 N N . ASN A 1 203 ? -17.741 -7.124 13.132 1.00 88.88 203 ASN A N 1
ATOM 1688 C CA . ASN A 1 203 ? -17.613 -8.389 13.841 1.00 88.88 203 ASN A CA 1
ATOM 1689 C C . ASN A 1 203 ? -17.682 -9.530 12.824 1.00 88.88 203 ASN A C 1
ATOM 1691 O O . ASN A 1 203 ? -18.520 -9.525 11.922 1.00 88.88 203 ASN A O 1
ATOM 1695 N N . THR A 1 204 ? -16.814 -10.520 12.979 1.00 86.94 204 THR A N 1
ATOM 1696 C CA . THR A 1 204 ? -16.849 -11.758 12.205 1.00 86.94 204 THR A CA 1
ATOM 1697 C C . THR A 1 204 ? -17.423 -12.874 13.070 1.00 86.94 204 THR A C 1
ATOM 1699 O O . THR A 1 204 ? -17.211 -12.918 14.279 1.00 86.94 204 THR A O 1
ATOM 1702 N N . ALA A 1 205 ? -18.167 -13.799 12.459 1.00 86.69 205 ALA A N 1
ATOM 1703 C CA . ALA A 1 205 ? -18.767 -14.913 13.198 1.00 86.69 205 ALA A CA 1
ATOM 1704 C C . ALA A 1 205 ? -17.714 -15.870 13.785 1.00 86.69 205 ALA A C 1
ATOM 1706 O O . ALA A 1 205 ? -17.961 -16.521 14.798 1.00 86.69 205 ALA A O 1
ATOM 1707 N N . LYS A 1 206 ? -16.560 -15.991 13.116 1.00 85.88 206 LYS A N 1
ATOM 1708 C CA . LYS A 1 206 ? -15.425 -16.823 13.525 1.00 85.88 206 LYS A CA 1
ATOM 1709 C C . LYS A 1 206 ? -14.108 -16.140 13.140 1.00 85.88 206 LYS A C 1
ATOM 1711 O O . LYS A 1 206 ? -14.081 -15.473 12.093 1.00 85.88 206 LYS A O 1
ATOM 1716 N N . PRO A 1 207 ? -13.016 -16.362 13.892 1.00 86.62 207 PRO A N 1
ATOM 1717 C CA . PRO A 1 207 ? -11.705 -15.861 13.515 1.00 86.62 207 PRO A CA 1
ATOM 1718 C C . PRO A 1 207 ? -11.243 -16.525 12.220 1.00 86.62 207 PRO A C 1
ATOM 1720 O O . PRO A 1 207 ? -11.336 -17.743 12.056 1.00 86.62 207 PRO A O 1
ATOM 1723 N N . HIS A 1 208 ? -10.779 -15.715 11.276 1.00 89.25 208 HIS A N 1
ATOM 1724 C CA . HIS A 1 208 ? -10.255 -16.183 10.000 1.00 89.25 208 HIS A CA 1
ATOM 1725 C C . HIS A 1 208 ? -9.401 -15.092 9.358 1.00 89.25 208 HIS A C 1
ATOM 1727 O O . HIS A 1 208 ? -9.553 -13.906 9.659 1.00 89.25 208 HIS A O 1
ATOM 1733 N N . PHE A 1 209 ? -8.535 -15.485 8.427 1.00 91.19 209 PHE A N 1
ATOM 1734 C CA . PHE A 1 209 ? -7.751 -14.545 7.638 1.00 91.19 209 PHE A CA 1
ATOM 1735 C C . PHE A 1 209 ? -8.267 -14.472 6.200 1.00 91.19 209 PHE A C 1
ATOM 1737 O O . PHE A 1 209 ? -8.229 -15.459 5.471 1.00 91.19 209 PHE A O 1
ATOM 1744 N N . ASN A 1 210 ? -8.679 -13.276 5.802 1.00 90.75 210 ASN A N 1
ATOM 1745 C CA . ASN A 1 210 ? -9.025 -12.880 4.451 1.00 90.75 210 ASN A CA 1
ATOM 1746 C C . ASN A 1 210 ? -8.429 -11.493 4.214 1.00 90.75 210 ASN A C 1
ATOM 1748 O O . ASN A 1 210 ? -8.569 -10.585 5.034 1.00 90.75 210 ASN A O 1
ATOM 1752 N N . PHE A 1 211 ? -7.775 -11.322 3.074 1.00 92.06 211 PHE A N 1
ATOM 1753 C CA . PHE A 1 211 ? -7.241 -10.038 2.652 1.00 92.06 211 PHE A CA 1
ATOM 1754 C C . PHE A 1 211 ? -7.517 -9.855 1.175 1.00 92.06 211 PHE A C 1
ATOM 1756 O O . PHE A 1 211 ? -7.214 -10.728 0.360 1.00 92.06 211 PHE A O 1
ATOM 1763 N N . PHE A 1 212 ? -8.041 -8.688 0.837 1.00 91.25 212 PHE A N 1
ATOM 1764 C CA . PHE A 1 212 ? -8.149 -8.245 -0.537 1.00 91.25 212 PHE A CA 1
ATOM 1765 C C . PHE A 1 212 ? -8.124 -6.724 -0.577 1.00 91.25 212 PHE A C 1
ATOM 1767 O O . PHE A 1 212 ? -8.477 -6.027 0.377 1.00 91.25 212 PHE A O 1
ATOM 1774 N N . ASN A 1 213 ? -7.701 -6.186 -1.708 1.00 92.88 213 ASN A N 1
ATOM 1775 C CA . ASN A 1 213 ? -7.645 -4.754 -1.911 1.00 92.88 213 ASN A CA 1
ATOM 1776 C C . ASN A 1 213 ? -7.986 -4.418 -3.354 1.00 92.88 213 ASN A C 1
ATOM 1778 O O . ASN A 1 213 ? -7.740 -5.197 -4.277 1.00 92.88 213 ASN A O 1
ATOM 1782 N N . LYS A 1 214 ? -8.485 -3.201 -3.542 1.00 91.44 214 LYS A N 1
ATOM 1783 C CA . LYS A 1 214 ? -8.525 -2.565 -4.848 1.00 91.44 214 LYS A CA 1
ATOM 1784 C C . LYS A 1 214 ? -7.638 -1.321 -4.796 1.00 91.44 214 LYS A C 1
ATOM 1786 O O . LYS A 1 214 ? -7.926 -0.401 -4.028 1.00 91.44 214 LYS A O 1
ATOM 1791 N N . PRO A 1 215 ? -6.536 -1.297 -5.565 1.00 90.56 215 PRO A N 1
ATOM 1792 C CA . PRO A 1 215 ? -5.577 -0.198 -5.621 1.00 90.56 215 PRO A CA 1
ATOM 1793 C C . PRO A 1 215 ? -6.212 1.192 -5.626 1.00 90.56 215 PRO A C 1
ATOM 1795 O O . PRO A 1 215 ? -7.043 1.480 -6.481 1.00 90.56 215 PRO A O 1
ATOM 1798 N N . ASN A 1 216 ? -5.790 2.070 -4.708 1.00 91.25 216 ASN A N 1
ATOM 1799 C CA . ASN A 1 216 ? -6.346 3.426 -4.540 1.00 91.25 216 ASN A CA 1
ATOM 1800 C C . ASN A 1 216 ? -7.853 3.518 -4.227 1.00 91.25 216 ASN A C 1
ATOM 1802 O O . ASN A 1 216 ? -8.364 4.633 -4.131 1.00 91.25 216 ASN A O 1
ATOM 1806 N N . GLU A 1 217 ? -8.561 2.409 -4.039 1.00 94.38 217 GLU A N 1
ATOM 1807 C CA . GLU A 1 217 ? -9.998 2.401 -3.766 1.00 94.38 217 GLU A CA 1
ATOM 1808 C C . GLU A 1 217 ? -10.291 1.910 -2.354 1.00 94.38 217 GLU A C 1
ATOM 1810 O O . GLU A 1 217 ? -10.834 2.685 -1.566 1.00 94.38 217 GLU A O 1
ATOM 1815 N N . TYR A 1 218 ? -9.879 0.689 -2.001 1.00 96.12 218 TYR A N 1
ATOM 1816 C CA . TYR A 1 218 ? -10.114 0.129 -0.670 1.00 96.12 218 TYR A CA 1
ATOM 1817 C C . TYR A 1 218 ? -9.130 -0.981 -0.276 1.00 96.12 218 TYR A C 1
ATOM 1819 O O . TYR A 1 218 ? -8.492 -1.604 -1.129 1.00 96.12 218 TYR A O 1
ATOM 1827 N N . ILE A 1 219 ? -9.054 -1.250 1.028 1.00 96.38 219 ILE A N 1
ATOM 1828 C CA . ILE A 1 219 ? -8.406 -2.422 1.634 1.00 96.38 219 ILE A CA 1
ATOM 1829 C C . ILE A 1 219 ? -9.397 -3.093 2.584 1.00 96.38 219 ILE A C 1
ATOM 1831 O O . ILE A 1 219 ? -10.046 -2.409 3.373 1.00 96.38 219 ILE A O 1
ATOM 1835 N N . PHE A 1 220 ? -9.443 -4.422 2.545 1.00 96.06 220 PHE A N 1
ATOM 1836 C CA . PHE A 1 220 ? -10.100 -5.261 3.538 1.00 96.06 220 PHE A CA 1
ATOM 1837 C C . PHE A 1 220 ? -9.091 -6.214 4.181 1.00 96.06 220 PHE A C 1
ATOM 1839 O O . PHE A 1 220 ? -8.271 -6.820 3.484 1.00 96.06 220 PHE A O 1
ATOM 1846 N N . VAL A 1 221 ? -9.180 -6.366 5.502 1.00 94.31 221 VAL A N 1
ATOM 1847 C CA . VAL A 1 221 ? -8.390 -7.332 6.272 1.00 94.31 221 VAL A CA 1
ATOM 1848 C C . VAL A 1 221 ? -9.260 -7.923 7.374 1.00 94.31 221 VAL A C 1
ATOM 1850 O O . VAL A 1 221 ? -9.772 -7.179 8.209 1.00 94.31 221 VAL A O 1
ATOM 1853 N N . SER A 1 222 ? -9.389 -9.246 7.422 1.00 92.25 222 SER A N 1
ATOM 1854 C CA . SER A 1 222 ? -9.862 -9.955 8.612 1.00 92.25 222 SER A CA 1
ATOM 1855 C C . SER A 1 222 ? -8.682 -10.553 9.369 1.00 92.25 222 SER A C 1
ATOM 1857 O O . SER A 1 222 ? -7.699 -10.997 8.766 1.00 92.25 222 SER A O 1
ATOM 1859 N N . PHE A 1 223 ? -8.771 -10.554 10.695 1.00 89.19 223 PHE A N 1
ATOM 1860 C CA . PHE A 1 223 ? -7.685 -11.003 11.555 1.00 89.19 223 PHE A CA 1
ATOM 1861 C C . PHE A 1 223 ? -8.016 -12.384 12.133 1.00 89.19 223 PHE A C 1
ATOM 1863 O O . PHE A 1 223 ? -9.083 -12.554 12.709 1.00 89.19 223 PHE A O 1
ATOM 1870 N N . PRO A 1 224 ? -7.120 -13.378 12.035 1.00 87.12 224 PRO A N 1
ATOM 1871 C CA . PRO A 1 224 ? -7.342 -14.703 12.623 1.00 87.12 224 PRO A CA 1
ATOM 1872 C C . PRO A 1 224 ? -7.247 -14.693 14.158 1.00 87.12 224 PRO A C 1
ATOM 1874 O O . PRO A 1 224 ? -7.798 -15.567 14.814 1.00 87.12 224 PRO A O 1
ATOM 1877 N N . MET A 1 225 ? -6.612 -13.668 14.730 1.00 84.69 225 MET A N 1
ATOM 1878 C CA . MET A 1 225 ? -6.423 -13.502 16.173 1.00 84.69 225 MET A CA 1
ATOM 1879 C C . MET A 1 225 ? -7.625 -12.872 16.898 1.00 84.69 225 MET A C 1
ATOM 1881 O O . MET A 1 225 ? -7.660 -12.882 18.127 1.00 84.69 225 MET A O 1
ATOM 1885 N N . ASN A 1 226 ? -8.607 -12.330 16.168 1.00 81.94 226 ASN A N 1
ATOM 1886 C CA . ASN A 1 226 ? -9.763 -11.642 16.743 1.00 81.94 226 ASN A CA 1
ATOM 1887 C C . ASN A 1 226 ? -11.035 -11.929 15.926 1.00 81.94 226 ASN A C 1
ATOM 1889 O O . ASN A 1 226 ? -10.979 -12.271 14.750 1.00 81.94 226 ASN A O 1
ATOM 1893 N N . ASN A 1 227 ? -12.207 -11.710 16.521 1.00 86.12 227 ASN A N 1
ATOM 1894 C CA . ASN A 1 227 ? -13.493 -11.818 15.822 1.00 86.12 227 ASN A CA 1
ATOM 1895 C C . ASN A 1 227 ? -13.879 -10.518 15.103 1.00 86.12 227 ASN A C 1
ATOM 1897 O O . ASN A 1 227 ? -15.037 -10.104 15.152 1.00 86.12 227 ASN A O 1
ATOM 1901 N N . PHE A 1 228 ? -12.921 -9.841 14.462 1.00 88.44 228 PHE A N 1
ATOM 1902 C CA . PHE A 1 228 ? -13.232 -8.656 13.670 1.00 88.44 228 PHE A CA 1
ATOM 1903 C C . PHE A 1 228 ? -12.449 -8.564 12.360 1.00 88.44 228 PHE A C 1
ATOM 1905 O O . PHE A 1 228 ? -11.394 -9.173 12.162 1.00 88.44 228 PHE A O 1
ATOM 1912 N N . ALA A 1 229 ? -12.991 -7.752 11.460 1.00 92.12 229 ALA A N 1
ATOM 1913 C CA . ALA A 1 229 ? -12.369 -7.338 10.217 1.00 92.12 229 ALA A CA 1
ATOM 1914 C C . ALA A 1 229 ? -12.440 -5.818 10.072 1.00 92.12 229 ALA A C 1
ATOM 1916 O O . ALA A 1 229 ? -13.294 -5.165 10.672 1.00 92.12 229 ALA A O 1
ATOM 1917 N N . LEU A 1 230 ? -11.553 -5.257 9.258 1.00 94.75 230 LEU A N 1
ATOM 1918 C CA . LEU A 1 230 ? -11.583 -3.853 8.873 1.00 94.75 230 LEU A CA 1
ATOM 1919 C C . LEU A 1 230 ? -11.780 -3.720 7.369 1.00 94.75 230 LEU A C 1
ATOM 1921 O O . LEU A 1 230 ? -11.235 -4.499 6.585 1.00 94.75 230 LEU A O 1
ATOM 1925 N N . PHE A 1 231 ? -12.509 -2.682 6.981 1.00 96.56 231 PHE A N 1
ATOM 1926 C CA . PHE A 1 231 ? -12.597 -2.199 5.613 1.00 96.56 231 PHE A CA 1
ATOM 1927 C C . PHE A 1 231 ? -12.280 -0.708 5.612 1.00 96.56 231 PHE A C 1
ATOM 1929 O O . PHE A 1 231 ? -12.897 0.066 6.337 1.00 96.56 231 PHE A O 1
ATOM 1936 N N . TYR A 1 232 ? -11.321 -0.289 4.794 1.00 97.44 232 TYR A N 1
ATOM 1937 C CA . TYR A 1 232 ? -10.949 1.113 4.657 1.00 97.44 232 TYR A CA 1
ATOM 1938 C C . TYR A 1 232 ? -11.057 1.550 3.203 1.00 97.44 232 TYR A C 1
ATOM 1940 O O . TYR A 1 232 ? -10.343 1.038 2.339 1.00 97.44 232 TYR A O 1
ATOM 1948 N N . PHE A 1 233 ? -11.902 2.545 2.940 1.00 97.06 233 PHE A N 1
ATOM 1949 C CA . PHE A 1 233 ? -11.921 3.261 1.672 1.00 97.06 233 PHE A CA 1
ATOM 1950 C C . PHE A 1 233 ? -10.719 4.207 1.628 1.00 97.06 233 PHE A C 1
ATOM 1952 O O . PHE A 1 233 ? -10.557 5.058 2.495 1.00 97.06 233 PHE A O 1
ATOM 1959 N N . LEU A 1 234 ? -9.869 4.101 0.607 1.00 95.50 234 LEU A N 1
ATOM 1960 C CA . LEU A 1 234 ? -8.617 4.863 0.484 1.00 95.50 234 LEU A CA 1
ATOM 1961 C C . LEU A 1 234 ? -8.828 6.300 -0.012 1.00 95.50 234 LEU A C 1
ATOM 1963 O O . LEU A 1 234 ? -8.013 7.179 0.274 1.00 95.50 234 LEU A O 1
ATOM 1967 N N . ARG A 1 235 ? -9.888 6.543 -0.793 1.00 91.12 235 ARG A N 1
ATOM 1968 C CA . ARG A 1 235 ? -10.178 7.858 -1.399 1.00 91.12 235 ARG A CA 1
ATOM 1969 C C . ARG A 1 235 ? -11.533 8.423 -1.014 1.00 91.12 235 ARG A C 1
ATOM 1971 O O . ARG A 1 235 ? -11.626 9.627 -0.790 1.00 91.12 235 ARG A O 1
ATOM 1978 N N . LYS A 1 236 ? -12.557 7.579 -0.909 1.00 90.50 236 LYS A N 1
ATOM 1979 C CA . LYS A 1 236 ? -13.913 8.011 -0.564 1.00 90.50 236 LYS A CA 1
ATOM 1980 C C . LYS A 1 236 ? -13.953 8.527 0.875 1.00 90.50 236 LYS A C 1
ATOM 1982 O O . LYS A 1 236 ? -13.211 8.010 1.704 1.00 90.50 236 LYS A O 1
ATOM 1987 N N . VAL A 1 237 ? -14.720 9.589 1.096 1.00 88.44 237 VAL A N 1
ATOM 1988 C CA . VAL A 1 237 ? -15.091 10.151 2.400 1.00 88.44 237 VAL A CA 1
ATOM 1989 C C . VAL A 1 237 ? -16.606 10.182 2.392 1.00 88.44 237 VAL A C 1
ATOM 1991 O O . VAL A 1 237 ? -17.188 10.642 1.407 1.00 88.44 237 VAL A O 1
ATOM 1994 N N . HIS A 1 238 ? -17.236 9.699 3.452 1.00 87.69 238 HIS A N 1
ATOM 1995 C CA . HIS A 1 238 ? -18.684 9.568 3.496 1.00 87.69 238 HIS A CA 1
ATOM 1996 C C . HIS A 1 238 ? -19.292 10.523 4.511 1.00 87.69 238 HIS A C 1
ATOM 1998 O O . HIS A 1 238 ? -18.772 10.717 5.602 1.00 87.69 238 HIS A O 1
ATOM 2004 N N . THR A 1 239 ? -20.408 11.140 4.156 1.00 84.94 239 THR A N 1
ATOM 2005 C CA . THR A 1 239 ? -21.141 12.029 5.067 1.00 84.94 239 THR A CA 1
ATOM 2006 C C . THR A 1 239 ? -22.086 11.268 5.994 1.00 84.94 239 THR A C 1
ATOM 2008 O O . THR A 1 239 ? -22.477 11.800 7.023 1.00 84.94 239 THR A O 1
ATOM 2011 N N . ASP A 1 240 ? -22.448 10.042 5.621 1.00 84.31 240 ASP A N 1
ATOM 2012 C CA . ASP A 1 240 ? -23.457 9.201 6.260 1.00 84.31 240 ASP A CA 1
ATOM 2013 C C . ASP A 1 240 ? -22.811 7.855 6.611 1.00 84.31 240 ASP A C 1
ATOM 2015 O O . ASP A 1 240 ? -22.352 7.158 5.702 1.00 84.31 240 ASP A O 1
ATOM 2019 N N . LEU A 1 241 ? -22.710 7.549 7.911 1.00 79.62 241 LEU A N 1
ATOM 2020 C CA . LEU A 1 241 ? -21.985 6.385 8.436 1.00 79.62 241 LEU A CA 1
ATOM 2021 C C . LEU A 1 241 ? -22.680 5.060 8.104 1.00 79.62 241 LEU A C 1
ATOM 2023 O O . LEU A 1 241 ? -21.992 4.085 7.794 1.00 79.62 241 LEU A O 1
ATOM 2027 N N . ASP A 1 242 ? -24.013 5.037 8.092 1.00 80.44 242 ASP A N 1
ATOM 2028 C CA . ASP A 1 242 ? -24.784 3.817 7.832 1.00 80.44 242 ASP A CA 1
ATOM 2029 C C . ASP A 1 242 ? -24.542 3.334 6.394 1.00 80.44 242 ASP A C 1
ATOM 2031 O O . ASP A 1 242 ? -24.233 2.164 6.149 1.00 80.44 242 ASP A O 1
ATOM 2035 N N . LYS A 1 243 ? -24.502 4.274 5.442 1.00 85.12 243 LYS A N 1
ATOM 2036 C CA . LYS A 1 243 ? -24.190 3.984 4.031 1.00 85.12 243 LYS A CA 1
ATOM 2037 C C . LYS A 1 243 ? -22.776 3.450 3.808 1.00 85.12 243 LYS A C 1
ATOM 2039 O O . LYS A 1 243 ? -22.537 2.757 2.820 1.00 85.12 243 LYS A O 1
ATOM 2044 N N . VAL A 1 244 ? -21.823 3.770 4.687 1.00 89.75 244 VAL A N 1
ATOM 2045 C CA . VAL A 1 244 ? -20.443 3.255 4.580 1.00 89.75 244 VAL A CA 1
ATOM 2046 C C . VAL A 1 244 ? -20.412 1.766 4.872 1.00 89.75 244 VAL A C 1
ATOM 2048 O O . VAL A 1 244 ? -19.751 1.012 4.155 1.00 89.75 244 VAL A O 1
ATOM 2051 N N . GLY A 1 245 ? -21.131 1.352 5.919 1.00 91.25 245 GLY A N 1
ATOM 2052 C CA . GLY A 1 245 ? -21.257 -0.047 6.306 1.00 91.25 245 GLY A CA 1
ATOM 2053 C C . GLY A 1 245 ? -21.911 -0.872 5.204 1.00 91.25 245 GLY A C 1
ATOM 2054 O O . GLY A 1 245 ? -21.356 -1.893 4.801 1.00 91.25 245 GLY A O 1
ATOM 2055 N N . GLU A 1 246 ? -23.030 -0.390 4.659 1.00 92.44 246 GLU A N 1
ATOM 2056 C CA . GLU A 1 246 ? -23.743 -1.046 3.554 1.00 92.44 246 GLU A CA 1
ATOM 2057 C C . GLU A 1 246 ? -22.864 -1.211 2.307 1.00 92.44 246 GLU A C 1
ATOM 2059 O O . GLU A 1 246 ? -22.779 -2.304 1.744 1.00 92.44 246 GLU A O 1
ATOM 2064 N N . GLU A 1 247 ? -22.160 -0.153 1.891 1.00 94.69 247 GLU A N 1
ATOM 2065 C CA . GLU A 1 247 ? -21.270 -0.206 0.728 1.00 94.69 247 GLU A CA 1
ATOM 2066 C C . GLU A 1 247 ? -20.109 -1.182 0.943 1.00 94.69 247 GLU A C 1
ATOM 2068 O O . GLU A 1 247 ? -19.769 -1.954 0.044 1.00 94.69 247 GLU A O 1
ATOM 2073 N N . ALA A 1 248 ? -19.502 -1.173 2.131 1.00 94.88 248 ALA A N 1
ATOM 2074 C CA . ALA A 1 248 ? -18.426 -2.095 2.458 1.00 94.88 248 ALA A CA 1
ATOM 2075 C C . ALA A 1 248 ? -18.914 -3.553 2.457 1.00 94.88 248 ALA A C 1
ATOM 2077 O O . ALA A 1 248 ? -18.266 -4.396 1.838 1.00 94.88 248 ALA A O 1
ATOM 2078 N N . ILE A 1 249 ? -20.071 -3.849 3.065 1.00 93.50 249 ILE A N 1
ATOM 2079 C CA . ILE A 1 249 ? -20.680 -5.192 3.059 1.00 93.50 249 ILE A CA 1
ATOM 2080 C C . ILE A 1 249 ? -20.986 -5.644 1.631 1.00 93.50 249 ILE A C 1
ATOM 2082 O O . ILE A 1 249 ? -20.655 -6.770 1.263 1.00 93.50 249 ILE A O 1
ATOM 2086 N N . TYR A 1 250 ? -21.550 -4.762 0.803 1.00 94.75 250 TYR A N 1
ATOM 2087 C CA . TYR A 1 250 ? -21.824 -5.054 -0.602 1.00 94.75 250 TYR A CA 1
ATOM 2088 C C . TYR A 1 250 ? -20.553 -5.432 -1.377 1.00 94.75 250 TYR A C 1
ATOM 2090 O O . TYR A 1 250 ? -20.540 -6.415 -2.121 1.00 94.75 250 TYR A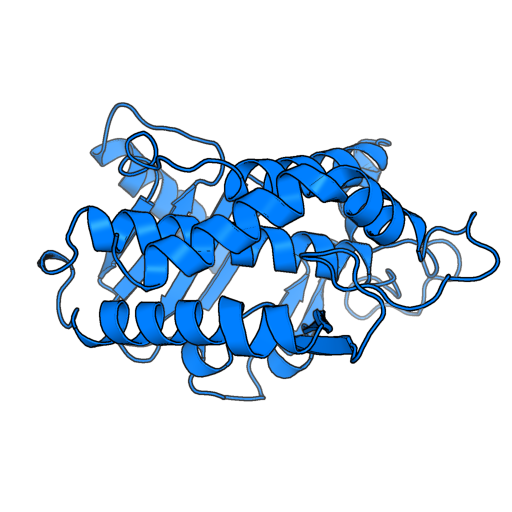 O 1
ATOM 2098 N N . ILE A 1 251 ? -19.463 -4.676 -1.191 1.00 94.81 251 ILE A N 1
ATOM 2099 C CA . ILE A 1 251 ? -18.174 -4.972 -1.831 1.00 94.81 251 ILE A CA 1
ATOM 2100 C C . ILE A 1 251 ? -17.605 -6.298 -1.315 1.00 94.81 251 ILE A C 1
ATOM 2102 O O . ILE A 1 251 ? -17.127 -7.096 -2.120 1.00 94.81 251 ILE A O 1
ATOM 2106 N N . ILE A 1 252 ? -17.659 -6.542 -0.001 1.00 93.19 252 ILE A N 1
ATOM 2107 C CA . ILE A 1 252 ? -17.187 -7.793 0.608 1.00 93.19 252 ILE A CA 1
ATOM 2108 C C . ILE A 1 252 ? -17.937 -8.988 0.008 1.00 93.19 252 ILE A C 1
ATOM 2110 O O . ILE A 1 252 ? -17.285 -9.917 -0.463 1.00 93.19 252 ILE A O 1
ATOM 2114 N N . GLY A 1 253 ? -19.273 -8.938 -0.046 1.00 92.25 253 GLY A N 1
ATOM 2115 C CA . GLY A 1 253 ? -20.100 -9.998 -0.631 1.00 92.25 253 GLY A CA 1
ATOM 2116 C C . GLY A 1 253 ? -19.704 -10.306 -2.074 1.00 92.25 253 GLY A C 1
ATOM 2117 O O . GLY A 1 253 ? -19.379 -11.444 -2.397 1.00 92.25 253 GLY A O 1
ATOM 2118 N N . LYS A 1 254 ? -19.578 -9.271 -2.916 1.00 91.69 254 LYS A N 1
ATOM 2119 C CA . LYS A 1 254 ? -19.169 -9.442 -4.319 1.00 91.69 254 LYS A CA 1
ATOM 2120 C C . LYS A 1 254 ? -17.789 -10.059 -4.514 1.00 91.69 254 LYS A C 1
ATOM 2122 O O . LYS A 1 254 ? -17.585 -10.754 -5.501 1.00 91.69 254 LYS A O 1
ATOM 2127 N N . VAL A 1 255 ? -16.830 -9.751 -3.642 1.00 88.00 255 VAL A N 1
ATOM 2128 C CA . VAL A 1 255 ? -15.466 -10.295 -3.745 1.00 88.00 255 VAL A CA 1
ATOM 2129 C C . VAL A 1 255 ? -15.389 -11.715 -3.184 1.00 88.00 255 VAL A C 1
ATOM 2131 O O . VAL A 1 255 ? -14.576 -12.501 -3.653 1.00 88.00 255 VAL A O 1
ATOM 2134 N N . MET A 1 256 ? -16.212 -12.054 -2.190 1.00 82.88 256 MET A N 1
ATOM 2135 C CA . MET A 1 256 ? -16.233 -13.393 -1.591 1.00 82.88 256 MET A CA 1
ATOM 2136 C C . MET A 1 256 ? -17.042 -14.418 -2.398 1.00 82.88 256 MET A C 1
ATOM 2138 O O . MET A 1 256 ? -16.826 -15.614 -2.233 1.00 82.88 256 MET A O 1
ATOM 2142 N N . GLU A 1 257 ? -17.954 -13.969 -3.263 1.00 77.56 257 GLU A N 1
ATOM 2143 C CA . GLU A 1 257 ? -18.698 -14.826 -4.199 1.00 77.56 257 GLU A CA 1
ATOM 2144 C C . GLU A 1 257 ? -17.876 -15.254 -5.435 1.00 77.56 257 GLU A C 1
ATOM 2146 O O . GLU A 1 257 ? -18.280 -16.180 -6.139 1.00 77.56 257 GLU A O 1
ATOM 2151 N N . THR A 1 258 ? -16.745 -14.589 -5.709 1.00 56.19 258 THR A N 1
ATOM 2152 C CA . THR A 1 258 ? -15.842 -14.857 -6.853 1.00 56.19 258 THR A CA 1
ATOM 2153 C C . THR A 1 258 ? -14.639 -15.708 -6.491 1.00 56.19 258 THR A C 1
ATOM 2155 O O . THR A 1 258 ? -14.223 -16.517 -7.352 1.00 56.19 258 THR A O 1
#

Solvent-accessible surface area (backbone atoms only — not comparable to full-atom values): 14166 Å² total; per-residue (Å²): 129,60,74,64,57,53,35,52,48,52,50,21,52,28,39,70,74,41,37,65,63,40,48,51,46,46,53,42,48,52,30,83,86,44,89,70,65,72,83,69,46,10,74,58,62,59,43,63,59,67,67,38,80,37,60,39,62,60,53,72,57,53,75,62,52,72,83,48,64,46,66,40,89,71,37,53,38,80,42,46,47,83,75,36,50,40,50,24,18,52,60,54,43,63,73,30,48,46,56,49,51,54,49,52,52,50,58,62,66,71,36,87,49,86,90,66,66,46,74,69,52,51,42,51,52,52,53,49,52,36,49,36,51,32,38,47,45,53,37,31,25,69,33,62,31,47,44,50,52,88,57,67,77,34,87,86,57,37,54,37,24,35,36,36,57,62,30,49,93,70,75,37,48,65,53,41,53,51,49,44,52,50,30,51,52,55,50,46,52,86,81,48,75,83,43,57,54,20,51,46,76,44,81,40,99,59,56,42,68,49,72,55,69,44,90,79,44,32,43,39,42,29,30,49,90,38,49,37,30,42,40,35,42,68,66,62,65,50,96,51,66,69,61,46,51,54,53,51,51,53,52,50,52,61,60,73,76,107

pLDDT: mean 90.34, std 7.66, range [52.34, 98.44]

Foldseek 3Di:
DDPLLVLLVLLLVQCVVCVLVLLCLLQCQLPPVPPHHDQAAASRHRDNPQKDWDFLDDCQQAPVPQPDWDADPLQRDIDTRVPLTDIHHPCNRPVRVVVLVVVLVVLVVVPLDPVPDDPVNVVSVLLVVLSSLLSVLSSQSNDQNQHHRPDHGDPVRRRHRSLQSVCVVVV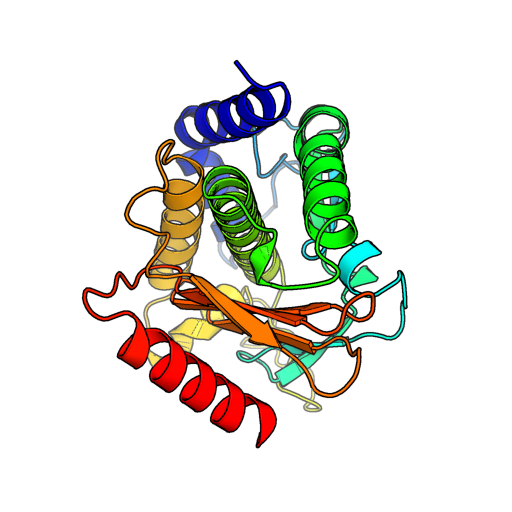CSCVSSVLNSLSSVLSNDSDCPQFSLFKDKDFAPAQDFDWDDDRQAKTKTGGNVHRMIMIGGNPDGDPDSVVNVVVRVVVVVVVVVD

Organism: NCBI:txid2654844

Sequence (258 aa):
MNEIDSKFKHLRVNLRRFGVEIAEDVFYRFHPITIKAKDEICVFCLSTTKITKEHVLPKWVFEKNTNITFISSTNKQIQTYNKAVVPTCAICNNSILAPIESEMIKIFKKSETLNLFSDEDLYNIIRWCEILDYKLQVYECRKVYLKYANTEYDPLWGILPLAHMRHFMELNPLKAFSFLRNSQRRITVKSKINRLNSIVLFNTAKPHFNFFNKPNEYIFVSFPMNNFALFYFLRKVHTDLDKVGEEAIYIIGKVMET